Protein AF-A0A9C7Q0I1-F1 (afdb_monomer_lite)

Sequence (337 aa):
MERLVSVPETCCICLEETLKLLQLIPCQHIHVCTSCVYRLDDMKCPTCRQQVDFVDLNFYLKDSLTNTNFEEMKTISTSSIRIPLQLLLQYRRKELGRLISSTFQVYFVGSSGIPLSGNVNQVLEKFAYKMDCLGELEDRKKHKSESDSRVQRIEALKQYLKNNFDNKKMESLFDLLFDMNQWKRYYSANAFIDGKLIRFGCFAFWEFLSILRSAGSPDGILPDVIITCVNLCNETNIKETLEMQNIMTKTYRRRGRILHNIWLDTSESQFEERRSPEDQLGKIFDSMTETVWPRKVVVLPKLLNSKEISKLGNIIVNECIKSRKGISFKKQSSAGQ

InterPro domains:
  IPR001841 Zinc finger, RING-type [PS50089] (11-49)
  IPR001841 Zinc finger, RING-type [SM00184] (11-48)
  IPR013083 Zinc finger, RING/FYVE/PHD-type [G3DSA:3.30.40.10] (2-68)

Organism: NCBI:txid83374

pLDDT: mean 77.79, std 16.68, range [34.81, 97.19]

Foldseek 3Di:
DDPPDPQDQAAPPPRPDGQAFKAFPPVRDRNHHLQCLLVPLVCADPPPRDHGQKIKGWDDPPPDDPDDDPPDPPDDPGPIDIDGSVLLNVLLLVLLCVLCVQAAEEEEEFEPPDPQVVLVVLLCVLFFDPPVVPPPVVVVVCVVVVVVVLVVVVVVLSVVVVPDDDPVVVSVVSCSRRVVVVVVVQRFFGGDFPNGGYRYHYDYLVVVVVLLVCQPRSNSDDGLAYEYEAALVDPVRLVVLLVSLVSVQVSQVVVQFQYQYEYEHAHPDPPVPDDDPVVSVVVSVVPDDPSRDHPYYQYSVVCVDPVSSNVVSVSSVVSSVVRVVSPPCPPPPDPDD

Structure (mmCIF, N/CA/C/O backbone):
data_AF-A0A9C7Q0I1-F1
#
_entry.id   AF-A0A9C7Q0I1-F1
#
loop_
_atom_site.group_PDB
_atom_site.id
_atom_site.type_symbol
_atom_site.label_atom_id
_atom_site.label_alt_id
_atom_site.label_comp_id
_atom_site.label_asym_id
_atom_site.label_entity_id
_atom_site.label_seq_id
_atom_site.pdbx_PDB_ins_code
_atom_site.Cartn_x
_atom_site.Cartn_y
_atom_site.Cartn_z
_atom_site.occupancy
_atom_site.B_iso_or_equiv
_atom_site.auth_seq_id
_atom_site.auth_comp_id
_atom_site.auth_asym_id
_atom_site.auth_atom_id
_atom_site.pdbx_PDB_model_num
ATOM 1 N N . MET A 1 1 ? 0.622 -26.284 42.648 1.00 47.25 1 MET A N 1
ATOM 2 C CA . MET A 1 1 ? 1.401 -25.125 42.164 1.00 47.25 1 MET A CA 1
ATOM 3 C C . MET A 1 1 ? 0.834 -24.715 40.819 1.00 47.25 1 MET A C 1
ATOM 5 O O . MET A 1 1 ? 1.166 -25.328 39.812 1.00 47.25 1 MET A O 1
ATOM 9 N N . GLU A 1 2 ? -0.069 -23.740 40.807 1.00 47.16 2 GLU A N 1
ATOM 10 C CA . GLU A 1 2 ? -0.502 -23.104 39.563 1.00 47.16 2 GLU A CA 1
ATOM 11 C C . GLU A 1 2 ? 0.646 -22.218 39.076 1.00 47.16 2 GLU A C 1
ATOM 13 O O . GLU A 1 2 ? 1.123 -21.346 39.803 1.00 47.16 2 GLU A O 1
ATOM 18 N N . ARG A 1 3 ? 1.164 -22.489 37.874 1.00 45.00 3 ARG A N 1
ATOM 19 C CA . ARG A 1 3 ? 2.127 -21.586 37.241 1.00 45.00 3 ARG A CA 1
ATOM 20 C C . ARG A 1 3 ? 1.372 -20.310 36.893 1.00 45.00 3 ARG A C 1
ATOM 22 O O . ARG A 1 3 ? 0.499 -20.345 36.031 1.00 45.00 3 ARG A O 1
ATOM 29 N N . LEU A 1 4 ? 1.720 -19.206 37.550 1.00 48.81 4 LEU A N 1
ATOM 30 C CA . LEU A 1 4 ? 1.318 -17.869 37.125 1.00 48.81 4 LEU A CA 1
ATOM 31 C C . LEU A 1 4 ? 1.830 -17.669 35.695 1.00 48.81 4 LEU A C 1
ATOM 33 O O . LEU A 1 4 ? 3.030 -17.520 35.466 1.00 48.81 4 LEU A O 1
ATOM 37 N N . VAL A 1 5 ? 0.925 -17.751 34.722 1.00 58.03 5 VAL A N 1
ATOM 38 C CA . VAL A 1 5 ? 1.232 -17.439 33.328 1.00 58.03 5 VAL A CA 1
ATOM 39 C C . VAL A 1 5 ? 1.393 -15.926 33.260 1.00 58.03 5 VAL A C 1
ATOM 41 O O . VAL A 1 5 ? 0.430 -15.189 33.461 1.00 58.03 5 VAL A O 1
ATOM 44 N N . SER A 1 6 ? 2.620 -15.457 33.030 1.00 67.62 6 SER A N 1
ATOM 45 C CA . SER A 1 6 ? 2.897 -14.035 32.839 1.00 67.62 6 SER A CA 1
ATOM 46 C C . SER A 1 6 ? 2.090 -13.529 31.648 1.00 67.62 6 SER A C 1
ATOM 48 O O . SER A 1 6 ? 2.233 -14.048 30.537 1.00 67.62 6 SER A O 1
ATOM 50 N N . VAL A 1 7 ? 1.242 -12.528 31.873 1.00 66.06 7 VAL A N 1
ATOM 51 C CA . VAL A 1 7 ? 0.512 -11.859 30.797 1.00 66.06 7 VAL A CA 1
ATOM 52 C C . VAL A 1 7 ? 1.550 -11.209 29.875 1.00 66.06 7 VAL A C 1
ATOM 54 O O . VAL A 1 7 ? 2.362 -10.426 30.367 1.00 66.06 7 VAL A O 1
ATOM 57 N N . PRO A 1 8 ? 1.582 -11.535 28.569 1.00 71.31 8 PRO A N 1
ATOM 58 C CA . PRO A 1 8 ? 2.537 -10.924 27.654 1.00 71.31 8 PRO A CA 1
ATOM 59 C C . PRO A 1 8 ? 2.320 -9.412 27.637 1.00 71.31 8 PRO A C 1
ATOM 61 O O . PRO A 1 8 ? 1.192 -8.961 27.480 1.00 71.31 8 PRO A O 1
ATOM 64 N N . GLU A 1 9 ? 3.391 -8.639 27.809 1.00 82.44 9 GLU A N 1
ATOM 65 C CA . GLU A 1 9 ? 3.325 -7.174 27.908 1.00 82.44 9 GLU A CA 1
ATOM 66 C C . GLU A 1 9 ? 3.181 -6.481 26.548 1.00 82.44 9 GLU A C 1
ATOM 68 O O . GLU A 1 9 ? 2.926 -5.277 26.491 1.00 82.44 9 GLU A O 1
ATOM 73 N N . THR A 1 10 ? 3.330 -7.225 25.450 1.00 89.06 10 THR A N 1
ATOM 74 C CA . THR A 1 10 ? 3.351 -6.701 24.082 1.00 89.06 10 THR A CA 1
ATOM 75 C C . THR A 1 10 ? 2.123 -7.118 23.278 1.00 89.06 10 THR A C 1
ATOM 77 O O . THR A 1 10 ? 1.490 -8.151 23.515 1.00 89.06 10 THR A O 1
ATOM 80 N N . CYS A 1 11 ? 1.770 -6.296 22.290 1.00 89.62 11 CYS A N 1
ATOM 81 C CA . CYS A 1 11 ? 0.699 -6.606 21.353 1.00 89.62 11 CYS A CA 1
ATOM 82 C C . CYS A 1 11 ? 1.021 -7.848 20.511 1.00 89.62 11 CYS A C 1
ATOM 84 O O . CYS A 1 11 ? 2.039 -7.892 19.836 1.00 89.62 11 CYS A O 1
ATOM 86 N N . CYS A 1 12 ? 0.100 -8.810 20.437 1.00 90.62 12 CYS A N 1
ATOM 87 C CA . CYS A 1 12 ? 0.255 -10.019 19.619 1.00 90.62 12 CYS A CA 1
ATOM 88 C C . CYS A 1 12 ? 0.215 -9.777 18.096 1.00 90.62 12 CYS A C 1
ATOM 90 O O . CYS A 1 12 ? 0.466 -10.707 17.333 1.00 90.62 12 CYS A O 1
ATOM 92 N N . ILE A 1 13 ? -0.116 -8.558 17.647 1.00 88.56 13 ILE A N 1
ATOM 93 C CA . ILE A 1 13 ? -0.179 -8.191 16.225 1.00 88.56 13 ILE A CA 1
ATOM 94 C C . ILE A 1 13 ? 1.109 -7.499 15.773 1.00 88.56 13 ILE A C 1
ATOM 96 O O . ILE A 1 13 ? 1.700 -7.929 14.787 1.00 88.56 13 ILE A O 1
ATOM 100 N N . CYS A 1 14 ? 1.534 -6.423 16.446 1.00 87.38 14 CYS A N 1
ATOM 101 C CA . CYS A 1 14 ? 2.759 -5.706 16.067 1.00 87.38 14 CYS A CA 1
ATOM 102 C C . CYS A 1 14 ? 4.008 -6.179 16.809 1.00 87.38 14 CYS A C 1
ATOM 104 O O . CYS A 1 14 ? 5.099 -5.899 16.340 1.00 87.38 14 CYS A O 1
ATOM 106 N N . LEU A 1 15 ? 3.865 -6.876 17.943 1.00 88.44 15 LEU A N 1
ATOM 107 C CA . LEU A 1 15 ? 4.960 -7.306 18.828 1.00 88.44 15 LEU A CA 1
ATOM 108 C C . LEU A 1 15 ? 5.811 -6.157 19.407 1.00 88.44 15 LEU A C 1
ATOM 110 O O . LEU A 1 15 ? 6.824 -6.417 20.048 1.00 88.44 15 LEU A O 1
ATOM 114 N N . GLU A 1 16 ? 5.386 -4.905 19.225 1.00 84.38 16 GLU A N 1
ATOM 115 C CA . GLU A 1 16 ? 6.147 -3.706 19.593 1.00 84.38 16 GLU A CA 1
ATOM 116 C C . GLU A 1 16 ? 5.493 -2.933 20.742 1.00 84.38 16 GLU A C 1
ATOM 118 O O . GLU A 1 16 ? 6.113 -2.682 21.774 1.00 84.38 16 GLU A O 1
ATOM 123 N N . GLU A 1 17 ? 4.231 -2.530 20.575 1.00 75.81 17 GLU A N 1
ATOM 124 C CA . GLU A 1 17 ? 3.568 -1.661 21.543 1.00 75.81 17 GLU A CA 1
ATOM 125 C C . GLU A 1 17 ? 3.211 -2.408 22.828 1.00 75.81 17 GLU A C 1
ATOM 127 O O . GLU A 1 17 ? 2.655 -3.513 22.798 1.00 75.81 17 GLU A O 1
ATOM 132 N N . THR A 1 18 ? 3.475 -1.757 23.963 1.00 70.38 18 THR A N 1
ATOM 133 C CA . THR A 1 18 ? 3.018 -2.232 25.268 1.00 70.38 18 THR A CA 1
ATOM 134 C C . THR A 1 18 ? 1.497 -2.214 25.337 1.00 70.38 18 THR A C 1
ATOM 136 O O . THR A 1 18 ? 0.850 -1.272 24.868 1.00 70.38 18 THR A O 1
ATOM 139 N N . LEU A 1 19 ? 0.919 -3.267 25.919 1.00 65.50 19 LEU A N 1
ATOM 140 C CA . LEU A 1 19 ? -0.526 -3.422 26.055 1.00 65.50 19 LEU A CA 1
ATOM 141 C C . LEU A 1 19 ? -1.091 -2.314 26.937 1.00 65.50 19 LEU A C 1
ATOM 143 O O . LEU A 1 19 ? -1.076 -2.375 28.165 1.00 65.50 19 LEU A O 1
ATOM 147 N N . LYS A 1 20 ? -1.608 -1.275 26.293 1.00 64.69 20 LYS A N 1
ATOM 148 C CA . LYS A 1 20 ? -2.362 -0.235 26.969 1.00 64.69 20 LYS A CA 1
ATOM 149 C C . LYS A 1 20 ? -3.831 -0.576 26.846 1.00 64.69 20 LYS A C 1
ATOM 151 O O . LYS A 1 20 ? -4.382 -0.513 25.754 1.00 64.69 20 LYS A O 1
ATOM 156 N N . LEU A 1 21 ? -4.460 -0.811 27.998 1.00 76.62 21 LEU A N 1
ATOM 157 C CA . LEU A 1 21 ? -5.796 -0.287 28.281 1.00 76.62 21 LEU A CA 1
ATOM 158 C C . LEU A 1 21 ? -6.966 -0.805 27.426 1.00 76.62 21 LEU A C 1
ATOM 160 O O . LEU A 1 21 ? -8.084 -0.346 27.620 1.00 76.62 21 LEU A O 1
ATOM 164 N N . LEU A 1 22 ? -6.747 -1.747 26.514 1.00 89.00 22 LEU A N 1
ATOM 165 C CA . LEU A 1 22 ? -7.744 -2.213 25.560 1.00 89.00 22 LEU A CA 1
ATOM 166 C C . LEU A 1 22 ? -8.162 -3.645 25.884 1.00 89.00 22 LEU A C 1
ATOM 168 O O . LEU A 1 22 ? -7.320 -4.534 25.968 1.00 89.00 22 LEU A O 1
ATOM 172 N N . GLN A 1 23 ? -9.466 -3.872 26.016 1.00 92.81 23 GLN A N 1
ATOM 173 C CA . GLN A 1 23 ? -10.054 -5.188 26.239 1.00 92.81 23 GLN A CA 1
ATOM 174 C C . GLN A 1 23 ? -11.055 -5.534 25.134 1.00 92.81 23 GLN A C 1
ATOM 176 O O . GLN A 1 23 ? -11.928 -4.737 24.793 1.00 92.81 23 GLN A O 1
ATOM 181 N N . LEU A 1 24 ? -10.941 -6.739 24.572 1.00 94.75 24 LEU A N 1
ATOM 182 C CA . LEU A 1 24 ? -11.855 -7.239 23.544 1.00 94.75 24 LEU A CA 1
ATOM 183 C C . LEU A 1 24 ? -13.045 -7.956 24.192 1.00 94.75 24 LEU A C 1
ATOM 185 O O . LEU A 1 24 ? -12.861 -8.927 24.921 1.00 94.75 24 LEU A O 1
ATOM 189 N N . ILE A 1 25 ? -14.273 -7.536 23.900 1.00 96.12 25 ILE A N 1
ATOM 190 C CA . ILE A 1 25 ? -15.503 -8.117 24.462 1.00 96.12 25 ILE A CA 1
ATOM 191 C C . ILE A 1 25 ? -16.166 -9.020 23.410 1.00 96.12 25 ILE A C 1
ATOM 193 O O . ILE A 1 25 ? -16.277 -8.597 22.258 1.00 96.12 25 ILE A O 1
ATOM 197 N N . PRO A 1 26 ? -16.614 -10.241 23.771 1.00 96.69 26 PRO A N 1
ATOM 198 C CA . PRO A 1 26 ? -16.783 -10.772 25.131 1.00 96.69 26 PRO A CA 1
ATOM 199 C C . PRO A 1 26 ? -15.599 -11.583 25.678 1.00 96.69 26 PRO A C 1
ATOM 201 O O . PRO A 1 26 ? -15.617 -11.944 26.848 1.00 96.69 26 PRO A O 1
ATOM 204 N N . CYS A 1 27 ? -14.576 -11.875 24.869 1.00 95.69 27 CYS A N 1
ATOM 205 C CA . CYS A 1 27 ? -13.505 -12.810 25.242 1.00 95.69 27 CYS A CA 1
ATOM 206 C C . CYS A 1 27 ? -12.520 -12.304 26.312 1.00 95.69 27 CYS A C 1
ATOM 208 O O . CYS A 1 27 ? -11.683 -13.068 26.777 1.00 95.69 27 CYS A O 1
ATOM 210 N N . GLN A 1 28 ? -12.584 -11.020 26.660 1.00 93.88 28 GLN A N 1
ATOM 211 C CA . GLN A 1 28 ? -11.772 -10.336 27.668 1.00 93.88 28 GLN A CA 1
ATOM 212 C C . GLN A 1 28 ? -10.254 -10.308 27.422 1.00 93.88 28 GLN A C 1
ATOM 214 O O . GLN A 1 28 ? -9.526 -9.781 28.262 1.00 93.88 28 GLN A O 1
ATOM 219 N N . HIS A 1 29 ? -9.762 -10.788 26.275 1.00 92.12 29 HIS A N 1
ATOM 220 C CA . HIS A 1 29 ? -8.344 -10.698 25.926 1.00 92.12 29 HIS A CA 1
ATOM 221 C C . HIS A 1 29 ? -7.892 -9.242 25.770 1.00 92.12 29 HIS A C 1
ATOM 223 O O . HIS A 1 29 ? -8.579 -8.426 25.151 1.00 92.12 29 HIS A O 1
ATOM 229 N N . ILE A 1 30 ? -6.693 -8.957 26.281 1.00 91.19 30 ILE A N 1
ATOM 230 C CA . ILE A 1 30 ? -6.069 -7.624 26.274 1.00 91.19 30 ILE A CA 1
ATOM 231 C C . ILE A 1 30 ? -4.822 -7.548 25.384 1.00 91.19 30 ILE A C 1
ATOM 233 O O . ILE A 1 30 ? -4.104 -6.561 25.410 1.00 91.19 30 ILE A O 1
ATOM 237 N N . HIS A 1 31 ? -4.548 -8.580 24.581 1.00 89.31 31 HIS A N 1
ATOM 238 C CA . HIS A 1 31 ? -3.290 -8.737 23.835 1.00 89.31 31 HIS A CA 1
ATOM 239 C C . HIS A 1 31 ? -3.179 -7.884 22.558 1.00 89.31 31 HIS A C 1
ATOM 241 O O . HIS A 1 31 ? -2.339 -8.158 21.700 1.00 89.31 31 HIS A O 1
ATOM 247 N N . VAL A 1 32 ? -4.023 -6.867 22.381 1.00 90.75 32 VAL A N 1
ATOM 248 C CA . VAL A 1 32 ? -4.057 -6.029 21.174 1.00 90.75 32 VAL A CA 1
ATOM 249 C C . VAL A 1 32 ? -3.924 -4.565 21.573 1.00 90.75 32 VAL A C 1
ATOM 251 O O . VAL A 1 32 ? -4.674 -4.092 22.418 1.00 90.75 32 VAL A O 1
ATOM 254 N N . CYS A 1 33 ? -2.978 -3.838 20.973 1.00 88.75 33 CYS A N 1
ATOM 255 C CA . CYS A 1 33 ? -2.843 -2.404 21.211 1.00 88.75 33 CYS A CA 1
ATOM 256 C C . CYS A 1 33 ? -3.914 -1.597 20.458 1.00 88.75 33 CYS A C 1
ATOM 258 O O . CYS A 1 33 ? -4.556 -2.081 19.520 1.00 88.75 33 CYS A O 1
ATOM 260 N N . THR A 1 34 ? -4.086 -0.335 20.850 1.00 86.62 34 THR A N 1
ATOM 261 C CA . THR A 1 34 ? -5.071 0.580 20.255 1.00 86.62 34 THR A CA 1
ATOM 262 C C . 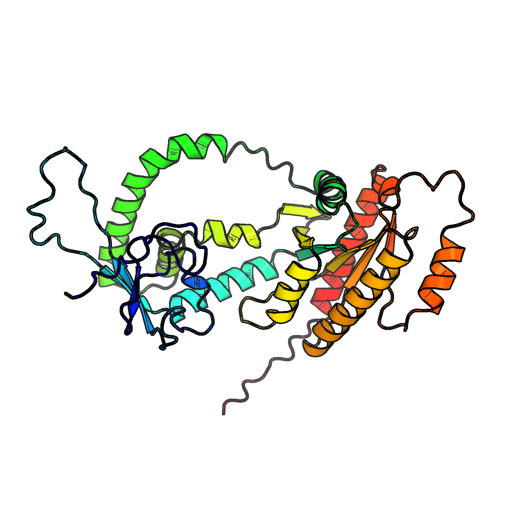THR A 1 34 ? -4.827 0.820 18.766 1.00 86.62 34 THR A C 1
ATOM 264 O O . THR A 1 34 ? -5.785 0.910 18.008 1.00 86.62 34 THR A O 1
ATOM 267 N N . SER A 1 35 ? -3.575 0.857 18.308 1.00 84.19 35 SER A N 1
ATOM 268 C CA . SER A 1 35 ? -3.249 1.041 16.887 1.00 84.19 35 SER A CA 1
ATOM 269 C C . SER A 1 35 ? -3.542 -0.215 16.048 1.00 84.19 35 SER A C 1
ATOM 271 O O . SER A 1 35 ? -3.965 -0.123 14.893 1.00 84.19 35 SER A O 1
ATOM 273 N N . CYS A 1 36 ? -3.391 -1.413 16.624 1.00 87.62 36 CYS A N 1
ATOM 274 C CA . CYS A 1 36 ? -3.606 -2.672 15.906 1.00 87.62 36 CYS A CA 1
ATOM 275 C C . CYS A 1 36 ? -5.048 -3.184 15.930 1.00 87.62 36 CYS A C 1
ATOM 277 O O . CYS A 1 36 ? -5.386 -4.004 15.078 1.00 87.62 36 CYS A O 1
ATOM 279 N N . VAL A 1 37 ? -5.914 -2.714 16.838 1.00 89.44 37 VAL A N 1
ATOM 280 C CA . VAL A 1 37 ? -7.307 -3.206 16.941 1.00 89.44 37 VAL A CA 1
ATOM 281 C C . VAL A 1 37 ? -8.111 -3.013 15.654 1.00 89.44 37 VAL A C 1
ATOM 283 O O . VAL A 1 37 ? -9.006 -3.792 15.342 1.00 89.44 37 VAL A O 1
ATOM 286 N N . TYR A 1 38 ? -7.749 -2.018 14.852 1.00 83.94 38 TYR A N 1
ATOM 287 C CA . TYR A 1 38 ? -8.353 -1.799 13.545 1.00 83.94 38 TYR A CA 1
ATOM 288 C C . TYR A 1 38 ? -8.115 -2.972 12.611 1.00 83.94 38 TYR A C 1
ATOM 290 O O . TYR A 1 38 ? -9.014 -3.348 11.873 1.00 83.94 38 TYR A O 1
ATOM 298 N N . ARG A 1 39 ? -6.947 -3.616 12.685 1.00 82.88 39 ARG A N 1
ATOM 299 C CA . ARG A 1 39 ? -6.569 -4.732 11.807 1.00 82.88 39 ARG A CA 1
ATOM 300 C C . ARG A 1 39 ? -7.428 -5.990 12.013 1.00 82.88 39 ARG A C 1
ATOM 302 O O . ARG A 1 39 ? -7.242 -6.964 11.290 1.00 82.88 39 ARG A O 1
ATOM 309 N N . LEU A 1 40 ? -8.367 -5.979 12.963 1.00 87.75 40 LEU A N 1
ATOM 310 C CA . LEU A 1 40 ? -9.353 -7.037 13.194 1.00 87.75 40 LEU A CA 1
ATOM 311 C C . LEU A 1 40 ? -10.490 -6.987 12.157 1.00 87.75 40 LEU A C 1
ATOM 313 O O . LEU A 1 40 ? -11.660 -6.813 12.493 1.00 87.75 40 LEU A O 1
ATOM 317 N N . ASP A 1 41 ? -10.145 -7.133 10.877 1.00 79.12 41 ASP A N 1
ATOM 318 C CA . ASP A 1 41 ? -11.077 -7.002 9.746 1.00 79.12 41 ASP A CA 1
ATOM 319 C C . ASP A 1 41 ? -12.243 -7.998 9.787 1.00 79.12 41 ASP A C 1
ATOM 321 O O . ASP A 1 41 ? -13.336 -7.694 9.301 1.00 79.12 41 ASP A O 1
ATOM 325 N N . ASP A 1 42 ? -12.002 -9.176 10.361 1.00 85.12 42 ASP A N 1
ATOM 326 C CA . ASP A 1 42 ? -12.966 -10.260 10.536 1.00 85.12 42 ASP A CA 1
ATOM 327 C C . ASP A 1 42 ? -13.764 -10.148 11.842 1.00 85.12 42 ASP A C 1
ATOM 329 O O . ASP A 1 42 ? -14.591 -11.015 12.120 1.00 85.12 42 ASP A O 1
ATOM 333 N N . MET A 1 43 ? -13.538 -9.085 12.624 1.00 92.38 43 MET A N 1
ATOM 334 C CA . MET A 1 43 ? -14.111 -8.891 13.954 1.00 92.38 43 MET A CA 1
ATOM 335 C C . MET A 1 43 ? -13.865 -10.098 14.873 1.00 92.38 43 MET A C 1
ATOM 337 O O . MET A 1 43 ? -14.717 -10.425 15.692 1.00 92.38 43 MET A O 1
ATOM 341 N N . LYS A 1 44 ? -12.721 -10.786 14.751 1.00 95.00 44 LYS A N 1
ATOM 342 C CA . LYS A 1 44 ? -12.352 -11.898 15.637 1.00 95.00 44 LYS A CA 1
ATOM 343 C C . LYS A 1 44 ? -11.137 -11.563 16.480 1.00 95.00 44 LYS A C 1
ATOM 345 O O . LYS A 1 44 ? -10.221 -10.862 16.061 1.00 95.00 44 LYS A O 1
ATOM 350 N N . CYS A 1 45 ? -11.103 -12.119 17.684 1.00 94.75 45 CYS A N 1
ATOM 351 C CA . CYS A 1 45 ? -9.956 -12.010 18.566 1.00 94.75 45 CYS A CA 1
ATOM 352 C C . CYS A 1 45 ? -8.762 -12.771 17.957 1.00 94.75 45 CYS A C 1
ATOM 354 O O . CYS A 1 45 ? -8.907 -13.951 17.627 1.00 94.75 45 CYS A O 1
ATOM 356 N N . PRO A 1 46 ? -7.565 -12.171 17.847 1.00 92.88 46 PRO A N 1
ATOM 357 C CA . PRO A 1 46 ? -6.396 -12.863 17.303 1.00 92.88 46 PRO A CA 1
ATOM 358 C C . PRO A 1 46 ? -5.913 -14.004 18.214 1.00 92.88 46 PRO A C 1
ATOM 360 O O . PRO A 1 46 ? -5.292 -14.944 17.726 1.00 92.88 46 PRO A O 1
ATOM 363 N N . THR A 1 47 ? -6.239 -13.951 19.511 1.00 92.50 47 THR A N 1
ATOM 364 C CA . THR A 1 47 ? -5.845 -14.955 20.508 1.00 92.50 47 THR A CA 1
ATOM 365 C C . THR A 1 47 ? -6.772 -16.170 20.502 1.00 92.50 47 THR A C 1
ATOM 367 O O . THR A 1 47 ? -6.310 -17.284 20.283 1.00 92.50 47 THR A O 1
ATOM 370 N N . CYS A 1 48 ? -8.081 -15.980 20.707 1.00 95.19 48 CYS A N 1
ATOM 371 C CA . CYS A 1 48 ? -9.032 -17.096 20.836 1.00 95.19 48 CYS A CA 1
ATOM 372 C C . CYS A 1 48 ? -9.952 -17.302 19.628 1.00 95.19 48 CYS A C 1
ATOM 374 O O . CYS A 1 48 ? -10.780 -18.208 19.646 1.00 95.19 48 CYS A O 1
ATOM 376 N N . ARG A 1 49 ? -9.856 -16.454 18.594 1.00 95.06 49 ARG A N 1
ATOM 377 C CA . ARG A 1 49 ? -10.711 -16.468 17.389 1.00 95.06 49 ARG A CA 1
ATOM 378 C C . ARG A 1 49 ? -12.211 -16.270 17.637 1.00 95.06 49 ARG A C 1
ATOM 380 O O . ARG A 1 49 ? -12.988 -16.347 16.686 1.00 95.06 49 ARG A O 1
ATOM 387 N N . GLN A 1 50 ? -12.619 -15.967 18.869 1.00 97.12 50 GLN A N 1
ATOM 388 C CA . GLN A 1 50 ? -13.995 -15.606 19.199 1.00 97.12 50 GLN A CA 1
ATOM 389 C C . GLN A 1 50 ? -14.380 -14.281 18.533 1.00 97.12 50 GLN A C 1
ATOM 391 O O . GLN A 1 50 ? -13.539 -13.392 18.389 1.00 97.12 50 GLN A O 1
ATOM 396 N N . GLN A 1 51 ? -15.651 -14.160 18.147 1.00 97.19 51 GLN A N 1
ATOM 397 C CA . GLN A 1 51 ? -16.244 -12.916 17.657 1.00 97.19 51 GLN A CA 1
ATOM 398 C C . GLN A 1 51 ? -16.067 -11.796 18.692 1.00 97.19 51 GLN A C 1
ATOM 400 O O . GLN A 1 51 ? -16.265 -12.023 19.883 1.00 97.19 51 GLN A O 1
ATOM 405 N N . VAL A 1 52 ? -15.679 -10.609 18.234 1.00 97.06 52 VAL A N 1
ATOM 406 C CA . VAL A 1 52 ? -15.493 -9.399 19.034 1.00 97.06 52 VAL A CA 1
ATOM 407 C C . VAL A 1 52 ? -16.570 -8.398 18.650 1.00 97.06 52 VAL A C 1
ATOM 409 O O . VAL A 1 52 ? -16.631 -7.942 17.507 1.00 97.06 52 VAL A O 1
ATOM 412 N N . ASP A 1 53 ? -17.387 -8.029 19.628 1.00 96.06 53 ASP A N 1
ATOM 413 C CA . ASP A 1 53 ? -18.496 -7.094 19.440 1.00 96.06 53 ASP A CA 1
ATOM 414 C C . ASP A 1 53 ? -18.084 -5.672 19.838 1.00 96.06 53 ASP A C 1
ATOM 416 O O . ASP A 1 53 ? -18.404 -4.694 19.154 1.00 96.06 53 ASP A O 1
ATOM 420 N N . PHE A 1 54 ? -17.314 -5.554 20.925 1.00 95.56 54 PHE A N 1
ATOM 421 C CA . PHE A 1 54 ? -16.893 -4.272 21.480 1.00 95.56 54 PHE A CA 1
ATOM 422 C C . PHE A 1 54 ? -15.413 -4.253 21.848 1.00 95.56 54 PHE A C 1
ATOM 424 O O . PHE A 1 54 ? -14.802 -5.272 22.174 1.00 95.56 54 PHE A O 1
ATOM 431 N N . VAL A 1 55 ? -14.876 -3.042 21.851 1.00 93.25 55 VAL A N 1
ATOM 432 C CA . VAL A 1 55 ? -13.570 -2.685 22.386 1.00 93.25 55 VAL A CA 1
ATOM 433 C C . VAL A 1 55 ? -13.814 -1.822 23.617 1.00 93.25 55 VAL A C 1
ATOM 435 O O . VAL A 1 55 ? -14.452 -0.773 23.515 1.00 93.25 55 VAL A O 1
ATOM 438 N N . ASP A 1 56 ? -13.350 -2.273 24.777 1.00 91.88 56 ASP A N 1
ATOM 439 C CA . ASP A 1 56 ? -13.384 -1.498 26.015 1.00 91.88 56 ASP A CA 1
ATOM 440 C C . ASP A 1 56 ? -12.028 -0.817 26.206 1.00 91.88 56 ASP A C 1
ATOM 442 O O . ASP A 1 56 ? -10.995 -1.484 26.289 1.00 91.88 56 ASP A O 1
ATOM 446 N N . LEU A 1 57 ? -12.024 0.513 26.221 1.00 88.44 57 LEU A N 1
ATOM 447 C CA . LEU A 1 57 ? -10.842 1.316 26.499 1.00 88.44 57 LEU A CA 1
ATOM 448 C C . LEU A 1 57 ? -10.897 1.771 27.950 1.00 88.44 57 LEU A C 1
ATOM 450 O O . LEU A 1 57 ? -11.653 2.676 28.307 1.00 88.44 57 LEU A O 1
ATOM 454 N N . ASN A 1 58 ? -10.085 1.144 28.786 1.00 83.62 58 ASN A N 1
ATOM 455 C CA . ASN A 1 58 ? -9.844 1.580 30.146 1.00 83.62 58 ASN A CA 1
ATOM 456 C C . ASN A 1 58 ? -8.966 2.833 30.108 1.00 83.62 58 ASN A C 1
ATOM 458 O O . ASN A 1 58 ? -8.061 2.947 29.298 1.00 83.62 58 ASN A O 1
ATOM 462 N N . PHE A 1 59 ? -9.199 3.808 30.972 1.00 71.25 59 PHE A N 1
ATOM 463 C CA . PHE A 1 59 ? -8.261 4.914 31.135 1.00 71.25 59 PHE A CA 1
ATOM 464 C C . PHE A 1 59 ? -7.743 4.825 32.555 1.00 71.25 59 PHE A C 1
ATOM 466 O O . PHE A 1 59 ? -8.454 5.168 33.496 1.00 71.25 59 PHE A O 1
ATOM 473 N N . TYR A 1 60 ? -6.513 4.337 32.719 1.00 63.47 60 TYR A N 1
ATOM 474 C CA . TYR A 1 60 ? -5.793 4.586 33.958 1.00 63.47 60 TYR A CA 1
ATOM 475 C C . TYR A 1 60 ? -5.350 6.043 33.885 1.00 63.47 60 TYR A C 1
ATOM 477 O O . TYR A 1 60 ? -4.370 6.370 33.212 1.00 63.47 60 TYR A O 1
ATOM 485 N N . LEU A 1 61 ? -6.120 6.925 34.529 1.00 53.03 61 LEU A N 1
ATOM 486 C CA . LEU A 1 61 ? -5.601 8.213 34.969 1.00 53.03 61 LEU A CA 1
ATOM 487 C C . LEU A 1 61 ? -4.438 7.864 35.887 1.00 53.03 61 LEU A C 1
ATOM 489 O O . LEU A 1 61 ? -4.623 7.445 37.027 1.00 53.03 61 LEU A O 1
ATOM 493 N N . LYS A 1 62 ? -3.230 7.904 35.330 1.00 51.91 62 LYS A N 1
ATOM 494 C CA . LYS A 1 62 ? -2.013 7.791 36.112 1.00 51.91 62 LYS A CA 1
ATOM 495 C C . LYS A 1 62 ? -1.877 9.143 36.798 1.00 51.91 62 LYS A C 1
ATOM 497 O O . LYS A 1 62 ? -1.127 9.992 36.323 1.00 51.91 62 LYS A O 1
ATOM 502 N N . ASP A 1 63 ? -2.696 9.362 37.829 1.00 44.72 63 ASP A N 1
ATOM 503 C CA . ASP A 1 63 ? -2.519 10.488 38.731 1.00 44.72 63 ASP A CA 1
ATOM 504 C C . ASP A 1 63 ? -1.054 10.469 39.143 1.00 44.72 63 ASP A C 1
ATOM 506 O O . ASP A 1 63 ? -0.486 9.424 39.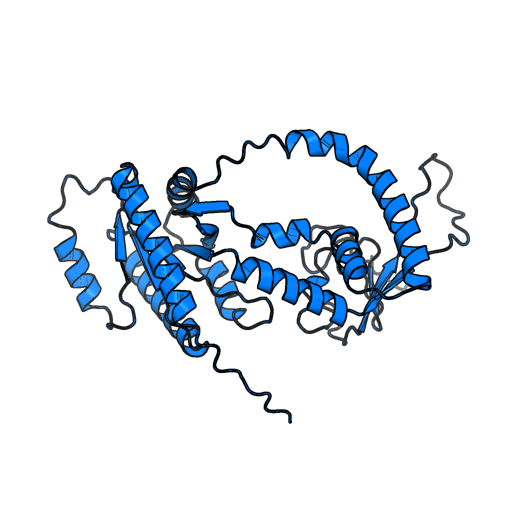472 1.00 44.72 63 ASP A O 1
ATOM 510 N N . SER A 1 64 ? -0.436 11.622 38.930 1.00 41.53 64 SER A N 1
ATOM 511 C CA . SER A 1 64 ? 0.967 11.936 39.134 1.00 41.53 64 SER A CA 1
ATOM 512 C C . SER A 1 64 ? 1.678 10.980 40.091 1.00 41.53 64 SER A C 1
ATOM 514 O O . SER A 1 64 ? 1.360 10.913 41.275 1.00 41.53 64 SER A O 1
ATOM 516 N N . LEU A 1 65 ? 2.694 10.301 39.560 1.00 42.38 65 LEU A N 1
ATOM 517 C CA . LEU A 1 65 ? 3.770 9.685 40.325 1.00 42.38 65 LEU A CA 1
ATOM 518 C C . LEU A 1 65 ? 4.388 10.719 41.284 1.00 42.38 65 LEU A C 1
ATOM 520 O O . LEU A 1 65 ? 5.370 11.379 40.951 1.00 42.38 65 LEU A O 1
ATOM 524 N N . THR A 1 66 ? 3.845 10.829 42.490 1.00 43.44 66 THR A N 1
ATOM 525 C CA . THR A 1 66 ? 4.664 10.963 43.690 1.00 43.44 66 THR A CA 1
ATOM 526 C C . THR A 1 66 ? 4.883 9.554 44.230 1.00 43.44 66 THR A C 1
ATOM 528 O O . THR A 1 66 ? 3.944 8.785 44.413 1.00 43.44 66 THR A O 1
ATOM 531 N N . ASN A 1 67 ? 6.155 9.186 44.386 1.00 45.88 67 ASN A N 1
ATOM 532 C CA . ASN A 1 67 ? 6.642 7.882 44.834 1.00 45.88 67 ASN A CA 1
ATOM 533 C C . ASN A 1 67 ? 6.122 7.502 46.232 1.00 45.88 67 ASN A C 1
ATOM 535 O O . ASN A 1 67 ? 6.844 7.637 47.218 1.00 45.88 67 ASN A O 1
ATOM 539 N N . THR A 1 68 ? 4.904 6.985 46.333 1.00 44.66 68 THR A N 1
ATOM 540 C CA . THR A 1 68 ? 4.401 6.386 47.573 1.00 44.66 68 THR A CA 1
ATOM 541 C C . THR A 1 68 ? 3.719 5.059 47.268 1.00 44.66 68 THR A C 1
ATOM 543 O O . THR A 1 68 ? 2.631 5.030 46.710 1.00 44.66 68 THR A O 1
ATOM 546 N N . ASN A 1 69 ? 4.439 3.984 47.603 1.00 46.66 69 ASN A N 1
ATOM 547 C CA . ASN A 1 69 ? 4.022 2.610 47.897 1.00 46.66 69 ASN A CA 1
ATOM 548 C C . ASN A 1 69 ? 2.819 2.036 47.123 1.00 46.66 69 ASN A C 1
ATOM 550 O O . ASN A 1 69 ? 1.659 2.336 47.377 1.00 46.66 69 ASN A O 1
ATOM 554 N N . PHE A 1 70 ? 3.148 1.097 46.234 1.00 46.25 70 PHE A N 1
ATOM 555 C CA . PHE A 1 70 ? 2.296 0.397 45.267 1.00 46.25 70 PHE A CA 1
ATOM 556 C C . PHE A 1 70 ? 1.219 -0.545 45.854 1.00 46.25 70 PHE A C 1
ATOM 558 O O . PHE A 1 70 ? 0.559 -1.239 45.083 1.00 46.25 70 PHE A O 1
ATOM 565 N N . GLU A 1 71 ? 1.031 -0.617 47.176 1.00 46.41 71 GLU A N 1
ATOM 566 C CA . GLU A 1 71 ? 0.249 -1.704 47.800 1.00 46.41 71 GLU A CA 1
ATOM 567 C C . GLU A 1 71 ? -1.202 -1.365 48.180 1.00 46.41 71 GLU A C 1
ATOM 569 O O . GLU A 1 71 ? -1.958 -2.269 48.526 1.00 46.41 71 GLU A O 1
ATOM 574 N N . GLU A 1 72 ? -1.670 -0.122 48.021 1.00 45.31 72 GLU A N 1
ATOM 575 C CA . GLU A 1 72 ? -3.076 0.223 48.302 1.00 45.31 72 GLU A CA 1
ATOM 576 C C . GLU A 1 72 ? -3.755 1.010 47.168 1.00 45.31 72 GLU A C 1
ATOM 578 O O . GLU A 1 72 ? -4.322 2.080 47.369 1.00 45.31 72 GLU A O 1
ATOM 583 N N . MET A 1 73 ? -3.782 0.460 45.948 1.00 43.88 73 MET A N 1
ATOM 584 C CA . MET A 1 73 ? -4.718 0.926 44.909 1.00 43.88 73 MET A CA 1
ATOM 585 C C . MET A 1 73 ? -6.120 0.331 45.136 1.00 43.88 73 MET A C 1
ATOM 587 O O . MET A 1 73 ? -6.589 -0.532 44.394 1.00 43.88 73 MET A O 1
ATOM 591 N N . LYS A 1 74 ? -6.814 0.795 46.182 1.00 44.62 74 LYS A N 1
ATOM 592 C CA . LYS A 1 74 ? -8.251 0.537 46.367 1.00 44.62 74 LYS A CA 1
ATOM 593 C C . LYS A 1 74 ? -9.072 1.469 45.469 1.00 44.62 74 LYS A C 1
ATOM 595 O O . LYS A 1 74 ? -9.038 2.685 45.609 1.00 44.62 74 LYS A O 1
ATOM 600 N N . THR A 1 75 ? -9.824 0.846 44.558 1.00 44.91 75 THR A N 1
ATOM 601 C CA . THR A 1 75 ? -10.975 1.396 43.814 1.00 44.91 75 THR A CA 1
ATOM 602 C C . THR A 1 75 ? -10.741 2.737 43.116 1.00 44.91 75 THR A C 1
ATOM 604 O O . THR A 1 75 ? -11.456 3.709 43.352 1.00 44.91 75 THR A O 1
ATOM 607 N N . ILE A 1 76 ? -9.783 2.784 42.190 1.00 48.28 76 ILE A N 1
ATOM 608 C CA . ILE A 1 76 ? -9.777 3.839 41.172 1.00 48.28 76 ILE A CA 1
ATOM 609 C C . ILE A 1 76 ? -10.981 3.582 40.263 1.00 48.28 76 ILE A C 1
ATOM 611 O O . ILE A 1 76 ? -11.107 2.500 39.690 1.00 48.28 76 ILE A O 1
ATOM 615 N N . SER A 1 77 ? -11.881 4.563 40.160 1.00 46.12 77 SER A N 1
ATOM 616 C CA . SER A 1 77 ? -12.994 4.556 39.209 1.00 46.12 77 SER A CA 1
ATOM 617 C C . SER A 1 77 ? -12.433 4.442 37.790 1.00 46.12 77 SER A C 1
ATOM 619 O O . SER A 1 77 ? -12.018 5.429 37.177 1.00 46.12 77 SER A O 1
ATOM 621 N N . THR A 1 78 ? -12.363 3.218 37.267 1.00 57.84 78 THR A N 1
ATOM 622 C CA . THR A 1 78 ? -11.972 2.963 35.884 1.00 57.84 78 THR A CA 1
ATOM 623 C C . THR A 1 78 ? -13.125 3.402 35.002 1.00 57.84 78 THR A C 1
ATOM 625 O O . THR A 1 78 ? -14.062 2.650 34.741 1.00 57.84 78 THR A O 1
ATOM 628 N N . SER A 1 79 ? -13.085 4.656 34.563 1.00 69.94 79 SER A N 1
ATOM 629 C CA . SER A 1 79 ? -13.985 5.122 33.518 1.00 69.94 79 SER A CA 1
ATOM 630 C C . SER A 1 79 ? -13.573 4.451 32.209 1.00 69.94 79 SER A C 1
ATOM 632 O O . SER A 1 79 ? -12.624 4.880 31.551 1.00 69.94 79 SER A O 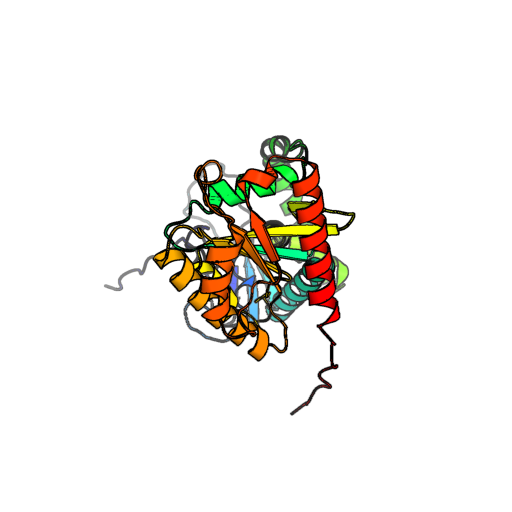1
ATOM 634 N N . SER A 1 80 ? -14.260 3.366 31.858 1.00 84.75 80 SER A N 1
ATOM 635 C CA . SER A 1 80 ? -14.061 2.678 30.588 1.00 84.75 80 SER A CA 1
ATOM 636 C C . SER A 1 80 ? -14.957 3.290 29.506 1.00 84.75 80 SER A C 1
ATOM 638 O O . SER A 1 80 ? -16.053 3.790 29.782 1.00 84.75 80 SER A O 1
ATOM 640 N N . ILE A 1 81 ? -14.464 3.327 28.269 1.00 85.25 81 ILE A N 1
ATOM 641 C CA . ILE A 1 81 ? -15.266 3.683 27.097 1.00 85.25 81 ILE A CA 1
ATOM 642 C C . ILE A 1 81 ? -15.446 2.419 26.270 1.00 85.25 81 ILE A C 1
ATOM 644 O O . ILE A 1 81 ? -14.488 1.910 25.689 1.00 85.25 81 ILE A O 1
ATOM 648 N N . ARG A 1 82 ? -16.693 1.963 26.165 1.00 89.81 82 ARG A N 1
ATOM 649 C CA . ARG A 1 82 ? -17.062 0.826 25.328 1.00 89.81 82 ARG A CA 1
ATOM 650 C C . ARG A 1 82 ? -17.463 1.289 23.933 1.00 89.81 82 ARG A C 1
ATOM 652 O O . ARG A 1 82 ? -18.405 2.062 23.777 1.00 89.81 82 ARG A O 1
ATOM 659 N N . ILE A 1 83 ? -16.770 0.781 22.921 1.00 89.94 83 ILE A N 1
ATOM 660 C CA . ILE A 1 83 ? -16.954 1.154 21.516 1.00 89.94 83 ILE A CA 1
ATOM 661 C C . ILE A 1 83 ? -17.320 -0.100 20.717 1.00 89.94 83 ILE A C 1
ATOM 663 O O . ILE A 1 83 ? -16.567 -1.072 20.763 1.00 89.94 83 ILE A O 1
ATOM 667 N N . PRO A 1 84 ? -18.431 -0.114 19.959 1.00 92.69 84 PRO A N 1
ATOM 668 C CA . PRO A 1 84 ? -18.713 -1.205 19.029 1.00 92.69 84 PRO A CA 1
ATOM 669 C C . PRO A 1 84 ? -17.601 -1.321 17.979 1.00 92.69 84 PRO A C 1
ATOM 671 O O . PRO A 1 84 ? -17.331 -0.358 17.254 1.00 92.69 84 PRO A O 1
ATOM 674 N N . LEU A 1 85 ? -16.977 -2.498 17.854 1.00 93.06 85 LEU A N 1
ATOM 675 C CA . LEU A 1 85 ? -15.872 -2.711 16.908 1.00 93.06 85 LEU A CA 1
ATOM 676 C C . LEU A 1 85 ? -16.323 -2.448 15.464 1.00 93.06 85 LEU A C 1
ATOM 678 O O . LEU A 1 85 ? -15.585 -1.881 14.662 1.00 93.06 85 LEU A O 1
ATOM 682 N N . GLN A 1 86 ? -17.573 -2.778 15.140 1.00 92.88 86 GLN A N 1
ATOM 683 C CA . GLN A 1 86 ? -18.140 -2.528 13.819 1.00 92.88 86 GLN A CA 1
ATOM 684 C C . GLN A 1 86 ? -18.104 -1.042 13.425 1.00 92.88 86 GLN A C 1
ATOM 686 O O . GLN A 1 86 ? -17.755 -0.732 12.285 1.00 92.88 86 GLN A O 1
ATOM 691 N N . LEU A 1 87 ? -18.422 -0.123 14.345 1.00 89.94 87 LEU A N 1
ATOM 692 C CA . LEU A 1 87 ? -18.386 1.321 14.072 1.00 89.94 87 LEU A CA 1
ATOM 693 C C . LEU A 1 87 ? -16.956 1.798 13.819 1.00 89.94 87 LEU A C 1
ATOM 695 O O . LEU A 1 87 ? -16.710 2.588 12.907 1.00 89.94 87 LEU A O 1
ATOM 699 N N . LEU A 1 88 ? -16.008 1.259 14.584 1.00 88.94 88 LEU A N 1
ATOM 700 C CA . LEU A 1 88 ? -14.588 1.541 14.434 1.00 88.94 88 LEU A CA 1
ATOM 701 C C . LEU A 1 88 ? -14.072 1.147 13.041 1.00 88.94 88 LEU A C 1
ATOM 703 O O . LEU A 1 88 ? -13.432 1.939 12.344 1.00 88.94 88 LEU A O 1
ATOM 707 N N . LEU A 1 89 ? -14.414 -0.067 12.604 1.00 90.06 89 LEU A N 1
ATOM 708 C CA . LEU A 1 89 ? -14.046 -0.585 11.288 1.00 90.06 89 LEU A CA 1
ATOM 709 C C . LEU A 1 89 ? -14.758 0.164 10.155 1.00 90.06 89 LEU A C 1
ATOM 711 O O . LEU A 1 89 ? -14.151 0.421 9.116 1.00 90.06 89 LEU A O 1
ATOM 715 N N . GLN A 1 90 ? -16.028 0.541 10.335 1.00 89.50 90 GLN A N 1
ATOM 716 C CA . GLN A 1 90 ? -16.760 1.365 9.367 1.00 89.50 90 GLN A CA 1
ATOM 717 C C . GLN A 1 90 ? -16.103 2.731 9.184 1.00 89.50 90 GLN A C 1
ATOM 719 O O . GLN A 1 90 ? -15.902 3.160 8.046 1.00 89.50 90 GLN A O 1
ATOM 724 N N . TYR A 1 91 ? -15.728 3.387 10.283 1.00 89.44 91 TYR A N 1
ATOM 725 C CA . TYR A 1 91 ? -15.011 4.653 10.233 1.00 89.44 91 TYR A CA 1
ATOM 726 C C . TYR A 1 91 ? -13.685 4.515 9.484 1.00 89.44 91 TYR A C 1
ATOM 728 O O . TYR A 1 91 ? -13.439 5.259 8.534 1.00 89.44 91 TYR A O 1
ATOM 736 N N . ARG A 1 92 ? -12.870 3.506 9.817 1.00 88.06 92 ARG A N 1
ATOM 737 C CA . ARG A 1 92 ? -11.618 3.259 9.090 1.00 88.06 92 ARG A CA 1
ATOM 738 C C . ARG A 1 92 ? -11.855 3.033 7.603 1.00 88.06 92 ARG A C 1
ATOM 740 O O . ARG A 1 92 ? -11.178 3.653 6.796 1.00 88.06 92 ARG A O 1
ATOM 747 N N . ARG A 1 93 ? -12.810 2.180 7.218 1.00 87.50 93 ARG A N 1
ATOM 748 C CA . ARG A 1 93 ? -13.123 1.914 5.799 1.00 87.50 93 ARG A CA 1
ATOM 749 C C . ARG A 1 93 ? -13.560 3.184 5.069 1.00 87.50 93 ARG A C 1
ATOM 751 O O . ARG A 1 93 ? -13.171 3.392 3.922 1.00 87.50 93 ARG A O 1
ATOM 758 N N . LYS A 1 94 ? -14.338 4.047 5.728 1.00 89.06 94 LYS A N 1
ATOM 759 C CA . LYS A 1 94 ? -14.747 5.351 5.193 1.00 89.06 94 LYS A CA 1
ATOM 760 C C . LYS A 1 94 ? -13.542 6.265 4.962 1.00 89.06 94 LYS A C 1
ATOM 762 O O . LYS A 1 94 ? -13.413 6.828 3.875 1.00 89.06 94 LYS A O 1
ATOM 767 N N . GLU A 1 95 ? -12.654 6.384 5.945 1.00 87.88 95 GLU A N 1
ATOM 768 C CA . GLU A 1 95 ? -11.424 7.177 5.831 1.00 87.88 95 GLU A CA 1
ATOM 769 C C . GLU A 1 95 ? -10.470 6.605 4.778 1.00 87.88 95 GLU A C 1
ATOM 771 O O . GLU A 1 95 ? -9.927 7.353 3.966 1.00 87.88 95 GLU A O 1
ATOM 776 N N . LEU A 1 96 ? -10.337 5.278 4.718 1.00 85.44 96 LEU A N 1
ATOM 777 C CA . LEU A 1 96 ? -9.565 4.587 3.690 1.00 85.44 96 LEU A CA 1
ATOM 778 C C . LEU A 1 96 ? -10.100 4.921 2.300 1.00 85.44 96 LEU A C 1
ATOM 780 O O . LEU A 1 96 ? -9.345 5.325 1.422 1.00 85.44 96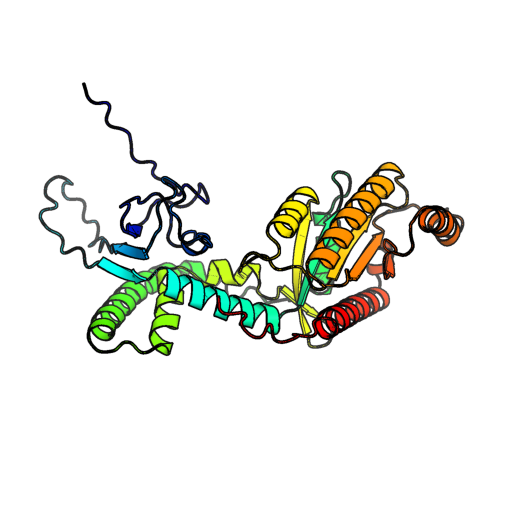 LEU A O 1
ATOM 784 N N . GLY A 1 97 ? -11.417 4.808 2.114 1.00 87.44 97 GLY A N 1
ATOM 785 C CA . GLY A 1 97 ? -12.084 5.141 0.862 1.00 87.44 97 GLY A CA 1
ATOM 786 C C . GLY A 1 97 ? -11.831 6.589 0.445 1.00 87.44 97 GLY A C 1
ATOM 787 O O . GLY A 1 97 ? -11.518 6.837 -0.719 1.00 87.44 97 GLY A O 1
ATOM 788 N N . ARG A 1 98 ? -11.885 7.536 1.393 1.00 88.62 98 ARG A N 1
ATOM 789 C CA . ARG A 1 98 ? -11.537 8.946 1.151 1.00 88.62 98 ARG A CA 1
ATOM 790 C C . ARG A 1 98 ? -10.090 9.089 0.676 1.00 88.62 98 ARG A C 1
ATOM 792 O O . ARG A 1 98 ? -9.877 9.676 -0.383 1.00 88.62 98 ARG A O 1
ATOM 799 N N . LEU A 1 99 ? -9.126 8.510 1.393 1.00 87.56 99 LEU A N 1
ATOM 800 C CA . LEU A 1 99 ? -7.700 8.587 1.048 1.00 87.56 99 LEU A CA 1
ATOM 801 C C . LEU A 1 99 ? -7.380 7.938 -0.301 1.00 87.56 99 LEU A C 1
ATOM 803 O O . LEU A 1 99 ? -6.711 8.551 -1.130 1.00 87.56 99 LEU A O 1
ATOM 807 N N . ILE A 1 100 ? -7.901 6.737 -0.567 1.00 86.31 100 ILE A N 1
ATOM 808 C CA . ILE A 1 100 ? -7.728 6.073 -1.866 1.00 86.31 100 ILE A CA 1
ATOM 809 C C . ILE A 1 100 ? -8.338 6.939 -2.971 1.00 86.31 100 ILE A C 1
ATOM 811 O O . ILE A 1 100 ? -7.721 7.139 -4.015 1.00 86.31 100 ILE A O 1
ATOM 815 N N . SER A 1 101 ? -9.544 7.477 -2.763 1.00 88.44 101 SER A N 1
ATOM 816 C CA . SER A 1 101 ? -10.220 8.274 -3.791 1.00 88.44 101 SER A CA 1
ATOM 817 C C . SER A 1 101 ? -9.446 9.544 -4.154 1.00 88.44 101 SER A C 1
ATOM 819 O O . SER A 1 101 ? -9.427 9.923 -5.326 1.00 88.44 101 SER A O 1
ATOM 821 N N . SER A 1 102 ? -8.746 10.152 -3.191 1.00 91.12 102 SER A N 1
ATOM 822 C CA . SER A 1 102 ? -7.982 11.385 -3.391 1.00 91.12 102 SER A CA 1
ATOM 823 C C . SER A 1 102 ? -6.526 11.163 -3.806 1.00 91.12 102 SER A C 1
ATOM 825 O O . SER A 1 102 ? -5.944 12.049 -4.427 1.00 91.12 102 SER A O 1
ATOM 827 N N . THR A 1 103 ? -5.945 9.996 -3.508 1.00 93.31 103 THR A N 1
ATOM 828 C CA . THR A 1 103 ? -4.507 9.727 -3.671 1.00 93.31 103 THR A CA 1
ATOM 829 C C . THR A 1 103 ? -4.261 8.510 -4.551 1.00 93.31 103 THR A C 1
ATOM 831 O O . THR A 1 103 ? -4.703 7.407 -4.222 1.00 93.31 103 THR A O 1
ATOM 834 N N . PHE A 1 104 ? -3.521 8.686 -5.647 1.00 94.94 104 PHE A N 1
ATOM 835 C CA . PHE A 1 104 ? -3.078 7.578 -6.495 1.00 94.94 104 PHE A CA 1
ATOM 836 C C . PHE A 1 104 ? -2.038 6.712 -5.793 1.00 94.94 104 PHE A C 1
ATOM 838 O O . PHE A 1 104 ? -1.109 7.230 -5.184 1.00 94.94 104 PHE A O 1
ATOM 845 N N . GLN A 1 105 ? -2.178 5.395 -5.900 1.00 94.38 105 GLN A N 1
ATOM 846 C CA . GLN A 1 105 ? -1.284 4.427 -5.265 1.00 94.38 105 GLN A CA 1
ATOM 847 C C . GLN A 1 105 ? -0.331 3.851 -6.315 1.00 94.38 105 GLN A C 1
ATOM 849 O O . GLN A 1 105 ? -0.777 3.186 -7.252 1.00 94.38 105 GLN A O 1
ATOM 854 N N . VAL A 1 106 ? 0.971 4.096 -6.171 1.00 95.31 106 VAL A N 1
ATOM 855 C CA . VAL A 1 106 ? 1.992 3.655 -7.133 1.00 95.31 106 VAL A CA 1
ATOM 856 C C . VAL A 1 106 ? 3.076 2.888 -6.401 1.00 95.31 106 VAL A C 1
ATOM 858 O O . VAL A 1 106 ? 3.800 3.468 -5.599 1.00 95.31 106 VAL A O 1
ATOM 861 N N . TYR A 1 107 ? 3.199 1.584 -6.629 1.00 95.50 107 TYR A N 1
ATOM 862 C CA . TYR A 1 107 ? 4.138 0.763 -5.858 1.00 95.50 107 TYR A CA 1
ATOM 863 C C . TYR A 1 107 ? 5.311 0.303 -6.708 1.00 95.50 107 TYR A C 1
ATOM 865 O O . TYR A 1 107 ? 5.125 -0.247 -7.792 1.00 95.50 107 TYR A O 1
ATOM 873 N N . PHE A 1 108 ? 6.512 0.514 -6.183 1.00 95.19 108 PHE A N 1
ATOM 874 C CA . PHE A 1 108 ? 7.737 -0.059 -6.702 1.00 95.19 108 PHE A CA 1
ATOM 875 C C . PHE A 1 108 ? 7.925 -1.464 -6.146 1.00 95.19 108 PHE A C 1
ATOM 877 O O . PHE A 1 108 ? 7.795 -1.685 -4.939 1.00 95.19 108 PHE A O 1
ATOM 884 N N . VAL A 1 109 ? 8.240 -2.398 -7.035 1.00 95.25 109 VAL A N 1
ATOM 885 C CA . VAL A 1 109 ? 8.468 -3.803 -6.701 1.00 95.25 109 VAL A CA 1
ATOM 886 C C . VAL A 1 109 ? 9.707 -4.284 -7.443 1.00 95.25 109 VAL A C 1
ATOM 888 O O . VAL A 1 109 ? 9.930 -3.903 -8.588 1.00 95.25 109 VA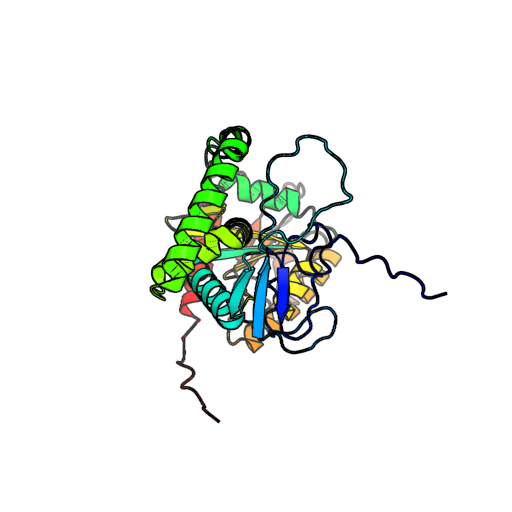L A O 1
ATOM 891 N N . GLY A 1 110 ? 10.518 -5.126 -6.812 1.00 91.50 110 GLY A N 1
ATOM 892 C CA . GLY A 1 110 ? 11.700 -5.718 -7.437 1.00 91.50 110 GLY A CA 1
ATOM 893 C C . GLY A 1 110 ? 12.015 -7.099 -6.875 1.00 91.50 110 GLY A C 1
ATOM 894 O O . GLY A 1 110 ? 11.486 -7.491 -5.828 1.00 91.50 110 GLY A O 1
ATOM 895 N N . SER A 1 111 ? 12.869 -7.833 -7.588 1.00 86.56 111 SER A N 1
ATOM 896 C CA . SER A 1 111 ? 13.389 -9.125 -7.136 1.00 86.56 111 SER A CA 1
ATOM 897 C C . SER A 1 111 ? 14.567 -8.964 -6.161 1.00 86.56 111 SER A C 1
ATOM 899 O O . SER A 1 111 ? 15.074 -7.857 -5.960 1.00 86.56 111 SER A O 1
ATOM 901 N N . SER A 1 112 ? 14.995 -10.063 -5.532 1.00 78.81 112 SER A N 1
ATOM 902 C CA . SER A 1 112 ? 15.989 -10.087 -4.444 1.00 78.81 112 SER A CA 1
ATOM 903 C C . SER A 1 112 ? 17.394 -9.602 -4.834 1.00 78.81 112 SER A C 1
ATOM 905 O O . SER A 1 112 ? 18.197 -9.325 -3.948 1.00 78.81 112 SER A O 1
ATOM 907 N N . GLY A 1 113 ? 17.698 -9.461 -6.127 1.00 79.44 113 GLY A N 1
ATOM 908 C CA . GLY A 1 113 ? 19.001 -8.998 -6.620 1.00 79.44 113 GLY A CA 1
ATOM 909 C C . GLY A 1 113 ? 19.077 -7.514 -6.990 1.00 79.44 113 GLY A C 1
ATOM 910 O O . GLY A 1 113 ? 20.138 -7.052 -7.406 1.00 79.44 113 GLY A O 1
ATOM 911 N N . ILE A 1 114 ? 17.977 -6.764 -6.891 1.00 84.62 114 ILE A N 1
ATOM 912 C CA . ILE A 1 114 ? 17.949 -5.346 -7.269 1.00 84.62 114 ILE A CA 1
ATOM 913 C C . ILE A 1 114 ? 18.081 -4.482 -6.013 1.00 84.62 114 ILE A C 1
ATOM 915 O O . ILE A 1 114 ? 17.335 -4.711 -5.057 1.00 84.62 114 ILE A O 1
ATOM 919 N N . PRO A 1 115 ? 18.943 -3.443 -6.009 1.00 87.00 115 PRO A N 1
ATOM 920 C CA . PRO A 1 115 ? 19.013 -2.459 -4.929 1.00 87.00 115 PRO A CA 1
ATOM 921 C C . PRO A 1 115 ? 17.772 -1.549 -4.950 1.00 87.00 115 PRO A C 1
ATOM 923 O O . PRO A 1 115 ? 17.833 -0.364 -5.279 1.00 87.00 115 PRO A O 1
ATOM 926 N N . LEU A 1 116 ? 16.616 -2.131 -4.621 1.00 87.12 116 LEU A N 1
ATOM 927 C CA . LEU A 1 116 ? 15.297 -1.541 -4.806 1.00 87.12 116 LEU A CA 1
ATOM 928 C C . LEU A 1 116 ? 15.191 -0.196 -4.087 1.00 87.12 116 LEU A C 1
ATOM 930 O O . LEU A 1 116 ? 14.884 0.799 -4.731 1.00 87.12 116 LEU A O 1
ATOM 934 N N . SER A 1 117 ? 15.524 -0.139 -2.796 1.00 87.00 117 SER A N 1
ATOM 935 C CA . SER A 1 117 ? 15.435 1.097 -2.010 1.00 87.00 117 SER A CA 1
ATOM 936 C C . SER A 1 117 ? 16.283 2.229 -2.594 1.00 87.00 117 SER A C 1
ATOM 938 O O . SER A 1 117 ? 15.818 3.361 -2.650 1.00 87.00 117 SER A O 1
ATOM 940 N N . GLY A 1 118 ? 17.495 1.935 -3.081 1.00 86.69 118 GLY A N 1
ATOM 941 C CA . GLY A 1 118 ? 18.365 2.936 -3.706 1.00 86.69 118 GLY A CA 1
ATOM 942 C C . GLY A 1 118 ? 17.758 3.494 -4.993 1.00 86.69 118 GLY A C 1
ATOM 943 O O . GLY A 1 118 ? 17.604 4.705 -5.133 1.00 86.69 118 GLY A O 1
ATOM 944 N N . ASN A 1 119 ? 17.328 2.607 -5.891 1.00 85.38 119 ASN A N 1
ATOM 945 C CA . ASN A 1 119 ? 16.707 2.981 -7.164 1.00 85.38 119 ASN A CA 1
ATOM 946 C C . ASN A 1 119 ? 15.400 3.755 -6.966 1.00 85.38 119 ASN A C 1
ATOM 948 O O . ASN A 1 119 ? 15.131 4.736 -7.656 1.00 85.38 119 ASN A O 1
ATOM 952 N N . VAL A 1 120 ? 14.590 3.329 -5.998 1.00 84.94 120 VAL A N 1
ATOM 953 C CA . VAL A 1 120 ? 13.330 3.991 -5.665 1.00 84.94 120 VAL A CA 1
ATOM 954 C C . VAL A 1 120 ? 13.591 5.364 -5.067 1.00 84.94 120 VAL A C 1
ATOM 956 O O . VAL A 1 120 ? 12.969 6.321 -5.516 1.00 84.94 120 VAL A O 1
ATOM 959 N N . ASN A 1 121 ? 14.533 5.499 -4.132 1.00 87.50 121 ASN A N 1
ATOM 960 C CA . ASN A 1 121 ? 14.879 6.794 -3.547 1.00 87.50 121 ASN A CA 1
ATOM 961 C C . ASN A 1 121 ? 15.334 7.795 -4.615 1.00 87.50 121 ASN A C 1
ATOM 963 O O . ASN A 1 121 ? 14.859 8.926 -4.602 1.00 87.50 121 ASN A O 1
ATOM 967 N N . GLN A 1 122 ? 16.133 7.368 -5.600 1.00 85.94 122 GLN A N 1
ATOM 968 C CA . GLN A 1 122 ? 16.527 8.235 -6.719 1.00 85.94 122 GLN A CA 1
ATOM 969 C C . GLN A 1 122 ? 15.323 8.791 -7.493 1.00 85.94 122 GLN A C 1
ATOM 971 O O . GLN A 1 122 ? 15.331 9.956 -7.886 1.00 85.94 122 GLN A O 1
ATOM 976 N N . VAL A 1 123 ? 14.284 7.978 -7.719 1.00 85.69 123 VAL A N 1
ATOM 977 C CA . VAL A 1 123 ? 13.056 8.419 -8.400 1.00 85.69 123 VAL A CA 1
ATOM 978 C C . VAL A 1 123 ? 12.199 9.279 -7.473 1.00 85.69 123 VAL A C 1
ATOM 980 O O . VAL A 1 123 ? 11.698 10.326 -7.886 1.00 85.69 123 VAL A O 1
ATOM 983 N N . LEU A 1 124 ? 12.041 8.861 -6.215 1.00 86.44 124 LEU A N 1
ATOM 984 C CA . LEU A 1 124 ? 11.256 9.576 -5.216 1.00 86.44 124 LEU A CA 1
ATOM 985 C C . LEU A 1 124 ? 11.798 10.972 -4.982 1.00 86.44 124 LEU A C 1
ATOM 987 O O . LEU A 1 124 ? 11.010 11.900 -4.999 1.00 86.44 124 LEU A O 1
ATOM 991 N N . GLU A 1 125 ? 13.106 11.163 -4.851 1.00 88.12 125 GLU A N 1
ATOM 992 C CA . GLU A 1 125 ? 13.712 12.486 -4.663 1.00 88.12 125 GLU A CA 1
ATOM 993 C C . GLU A 1 125 ? 13.315 13.501 -5.746 1.00 88.12 125 GLU A C 1
ATOM 995 O O . GLU A 1 125 ? 13.333 14.707 -5.498 1.00 88.12 125 GLU A O 1
ATOM 1000 N N . LYS A 1 126 ? 12.932 13.040 -6.944 1.00 88.31 126 LYS A N 1
ATOM 1001 C CA . LYS A 1 126 ? 12.503 13.913 -8.045 1.00 88.31 126 LYS A CA 1
ATOM 1002 C C . LYS A 1 126 ? 11.033 14.326 -7.973 1.00 88.31 126 LYS A C 1
ATOM 1004 O O . LYS A 1 126 ? 10.677 15.346 -8.557 1.00 88.31 126 LYS A O 1
ATOM 1009 N N . PHE A 1 127 ? 10.192 13.551 -7.290 1.00 86.19 127 PHE A N 1
ATOM 1010 C CA . PHE A 1 127 ? 8.739 13.770 -7.206 1.00 86.19 127 PHE A CA 1
ATOM 1011 C C . PHE A 1 127 ? 8.227 14.011 -5.786 1.00 86.19 127 PHE A C 1
ATOM 1013 O O . PHE A 1 127 ? 7.077 14.419 -5.602 1.00 86.19 127 PHE A O 1
ATOM 1020 N N . ALA A 1 128 ? 9.047 13.696 -4.787 1.00 83.25 128 ALA A N 1
ATOM 1021 C CA . ALA A 1 128 ? 8.713 13.812 -3.389 1.00 83.25 128 ALA A CA 1
ATOM 1022 C C . ALA A 1 128 ? 8.363 15.259 -3.089 1.00 83.25 128 ALA A C 1
ATOM 1024 O O . ALA A 1 128 ? 8.971 16.203 -3.604 1.00 83.25 128 ALA A O 1
ATOM 1025 N N . TYR A 1 129 ? 7.393 15.425 -2.200 1.00 72.06 129 TYR A N 1
ATOM 1026 C CA . TYR A 1 129 ? 7.252 16.702 -1.542 1.00 72.06 129 TYR A CA 1
ATOM 1027 C C . TYR A 1 129 ? 8.591 17.050 -0.885 1.00 72.06 129 TYR A C 1
ATOM 1029 O O . TYR A 1 129 ? 9.032 16.353 0.028 1.00 72.06 129 TYR A O 1
ATOM 1037 N N . LYS A 1 130 ? 9.180 18.190 -1.253 1.00 59.28 130 LYS A N 1
ATOM 1038 C CA . LYS A 1 130 ? 9.921 18.979 -0.267 1.00 59.28 130 LYS A CA 1
ATOM 1039 C C . LYS A 1 130 ? 8.879 19.562 0.685 1.00 59.28 130 LYS A C 1
ATOM 1041 O O . LYS A 1 130 ? 8.571 20.746 0.632 1.00 59.28 130 LYS A O 1
ATOM 1046 N N . MET A 1 131 ? 8.219 18.707 1.466 1.00 49.69 131 MET A N 1
ATOM 1047 C CA . MET A 1 131 ? 7.558 19.194 2.663 1.00 49.69 131 MET A CA 1
ATOM 1048 C C . MET A 1 131 ? 8.726 19.617 3.530 1.00 49.69 131 MET A C 1
ATOM 1050 O O . MET A 1 131 ? 9.461 18.757 4.006 1.00 49.69 131 MET A O 1
ATOM 1054 N N . ASP A 1 132 ? 8.968 20.922 3.641 1.00 43.59 132 ASP A N 1
ATOM 1055 C CA . ASP A 1 132 ? 9.857 21.420 4.676 1.00 43.59 132 ASP A CA 1
ATOM 1056 C C . ASP A 1 132 ? 9.387 20.778 5.980 1.00 43.59 132 ASP A C 1
ATOM 1058 O O . ASP A 1 132 ? 8.262 21.003 6.434 1.00 43.59 132 ASP A O 1
ATOM 1062 N N . CYS A 1 133 ? 10.226 19.909 6.541 1.00 40.56 133 CYS A N 1
ATOM 1063 C CA . CYS A 1 133 ? 9.995 19.189 7.786 1.00 40.56 133 CYS A CA 1
ATOM 1064 C C . CYS A 1 133 ? 10.035 20.144 8.995 1.00 40.56 133 CYS A C 1
ATOM 1066 O O . CYS A 1 133 ? 10.633 19.837 10.022 1.00 40.56 133 CYS A O 1
ATOM 1068 N N . LEU A 1 134 ? 9.408 21.316 8.886 1.00 41.47 134 LEU A N 1
ATOM 1069 C CA . LEU A 1 134 ? 9.239 22.294 9.956 1.00 41.47 134 LEU A CA 1
ATOM 1070 C C . LEU A 1 134 ? 8.157 21.873 10.966 1.00 41.47 134 LEU A C 1
ATOM 1072 O O . LEU A 1 134 ? 8.042 22.495 12.013 1.00 41.47 134 LEU A O 1
ATOM 1076 N N . GLY A 1 135 ? 7.396 20.803 10.702 1.00 46.69 135 GLY A N 1
ATOM 1077 C CA . GLY A 1 135 ? 6.403 20.275 11.648 1.00 46.69 135 GLY A CA 1
ATOM 1078 C C . GLY A 1 135 ? 6.943 19.250 12.654 1.00 46.69 135 GLY A C 1
ATOM 1079 O O . GLY A 1 135 ? 6.533 19.252 13.808 1.00 46.69 135 GLY A O 1
ATOM 1080 N N . GLU A 1 136 ? 7.888 18.389 12.260 1.00 47.69 136 GLU A N 1
ATOM 1081 C CA . GLU A 1 136 ? 8.216 17.190 13.058 1.00 47.69 136 GLU A CA 1
ATOM 1082 C C . GLU A 1 136 ? 9.286 17.422 14.146 1.00 47.69 136 GLU A C 1
ATOM 1084 O O . GLU A 1 136 ? 9.384 16.650 15.102 1.00 47.69 136 GLU A O 1
ATOM 1089 N N . LEU A 1 137 ? 10.068 18.507 14.061 1.00 42.03 137 LEU A N 1
ATOM 1090 C CA . LEU A 1 137 ? 11.047 18.883 15.097 1.00 42.03 137 LEU A CA 1
ATOM 1091 C C . LEU A 1 137 ? 10.441 19.734 16.229 1.00 42.03 137 LEU A C 1
ATOM 1093 O O . LEU A 1 137 ? 10.979 19.733 17.339 1.00 42.03 137 LEU A O 1
ATOM 1097 N N . GLU A 1 138 ? 9.293 20.383 16.005 1.00 44.97 138 GLU A N 1
ATOM 1098 C CA . GLU A 1 138 ? 8.520 21.042 17.071 1.00 44.97 138 GLU A CA 1
ATOM 1099 C C . GLU A 1 138 ? 7.617 20.064 17.853 1.00 44.97 138 GLU A C 1
ATOM 1101 O O . GLU A 1 138 ? 7.321 20.302 19.030 1.00 44.97 138 GLU A O 1
ATOM 1106 N N . ASP A 1 139 ? 7.253 18.919 17.263 1.00 47.22 139 ASP A N 1
ATOM 1107 C CA . ASP A 1 139 ? 6.350 17.925 17.868 1.00 47.22 139 ASP A CA 1
ATOM 1108 C C . ASP A 1 139 ? 6.911 17.281 19.147 1.00 47.22 139 ASP A C 1
ATOM 1110 O O . ASP A 1 139 ? 6.180 17.051 20.113 1.00 47.22 139 ASP A O 1
ATOM 1114 N N . ARG A 1 140 ? 8.232 17.082 19.254 1.00 45.22 140 ARG A N 1
ATOM 1115 C CA . ARG A 1 140 ? 8.818 16.478 20.469 1.00 45.22 140 ARG A CA 1
ATOM 1116 C C . ARG A 1 140 ? 8.734 17.373 21.709 1.00 45.22 140 ARG A C 1
ATOM 1118 O O . ARG A 1 140 ? 8.701 16.845 22.819 1.00 45.22 140 ARG A O 1
ATOM 1125 N N . LYS A 1 141 ? 8.676 18.702 21.552 1.00 45.12 141 LYS A N 1
ATOM 1126 C CA . LYS A 1 141 ? 8.469 19.638 22.677 1.00 45.12 141 LYS A CA 1
ATOM 1127 C C . LYS A 1 141 ? 6.980 19.891 22.955 1.00 45.12 141 LYS A C 1
ATOM 1129 O O . LYS A 1 141 ? 6.629 20.116 24.112 1.00 45.12 141 LYS A O 1
ATOM 1134 N N . LYS A 1 142 ? 6.104 19.770 21.948 1.00 50.16 142 LYS A N 1
ATOM 1135 C CA . LYS A 1 142 ? 4.633 19.833 22.094 1.00 50.16 142 LYS A CA 1
ATOM 1136 C C . LYS A 1 142 ? 4.012 18.595 22.742 1.00 50.16 142 LYS A C 1
ATOM 1138 O O . LYS A 1 142 ? 3.016 18.722 23.446 1.00 50.16 142 LYS A O 1
ATOM 1143 N N . HIS A 1 143 ? 4.616 17.416 22.606 1.00 50.22 143 HIS A N 1
ATOM 1144 C CA . HIS A 1 143 ? 4.030 16.182 23.141 1.00 50.22 143 HIS A CA 1
ATOM 1145 C C . HIS A 1 143 ? 3.803 16.166 24.661 1.00 50.22 143 HIS A C 1
ATOM 1147 O O . HIS A 1 143 ? 2.918 15.451 25.134 1.00 50.22 143 HIS A O 1
ATOM 1153 N N . LYS A 1 144 ? 4.547 16.961 25.445 1.00 50.31 144 LYS A N 1
ATOM 1154 C CA . LYS A 1 144 ? 4.322 17.032 26.897 1.00 50.31 144 LYS A CA 1
ATOM 1155 C C . LYS A 1 144 ? 3.098 17.890 27.248 1.00 50.31 144 LYS A C 1
ATOM 1157 O O . LYS A 1 144 ? 2.292 17.448 28.059 1.00 50.31 144 LYS A O 1
ATOM 1162 N N . SER A 1 145 ? 2.893 19.035 26.586 1.00 51.84 145 SER A N 1
ATOM 1163 C CA . SER A 1 145 ? 1.697 19.880 26.779 1.00 51.84 145 SER A CA 1
ATOM 1164 C C . SER A 1 145 ? 0.439 19.323 26.097 1.00 51.84 145 SER A C 1
ATOM 1166 O O . SER A 1 145 ? -0.678 19.602 26.532 1.00 51.84 145 SER A O 1
ATOM 1168 N N . GLU A 1 146 ? 0.587 18.485 25.069 1.00 55.16 146 GLU A N 1
ATOM 1169 C CA . GLU A 1 146 ? -0.540 17.789 24.441 1.00 55.16 146 GLU A CA 1
ATOM 1170 C C . GLU A 1 146 ? -1.137 16.690 25.320 1.00 55.16 146 GLU A C 1
ATOM 1172 O O . GLU A 1 146 ? -2.339 16.442 25.222 1.00 55.16 146 GLU A O 1
ATOM 1177 N N . SER A 1 147 ? -0.341 16.044 26.178 1.00 57.62 147 SER A N 1
ATOM 1178 C CA . SER A 1 147 ? -0.816 14.936 27.016 1.00 57.62 147 SER A CA 1
ATOM 1179 C C . SER A 1 147 ? -1.896 15.373 28.016 1.00 57.62 147 SER A C 1
ATOM 1181 O O . SER A 1 147 ? -2.965 14.759 28.055 1.00 57.62 147 SER A O 1
ATOM 1183 N N . ASP A 1 148 ? -1.698 16.507 28.695 1.00 57.41 148 ASP A N 1
ATOM 1184 C CA . ASP A 1 148 ? -2.693 17.105 29.596 1.00 57.41 148 ASP A CA 1
ATOM 1185 C C . ASP A 1 148 ? -3.927 17.607 28.822 1.00 57.41 148 ASP A C 1
ATOM 1187 O O . ASP A 1 148 ? -5.069 17.410 29.246 1.00 57.41 148 ASP A O 1
ATOM 1191 N N . SER A 1 149 ? -3.724 18.157 27.615 1.00 65.19 149 SER A N 1
ATOM 1192 C CA . SER A 1 149 ? -4.829 18.550 26.725 1.00 65.19 149 SER A CA 1
ATOM 1193 C C . SER A 1 149 ? -5.655 17.350 26.242 1.00 65.19 149 SER A C 1
ATOM 1195 O O . SER A 1 149 ? -6.861 17.462 26.014 1.00 65.19 149 SER A O 1
ATOM 1197 N N . ARG A 1 150 ? -5.019 16.182 26.086 1.00 66.25 150 ARG A N 1
ATOM 1198 C CA . ARG A 1 150 ? -5.649 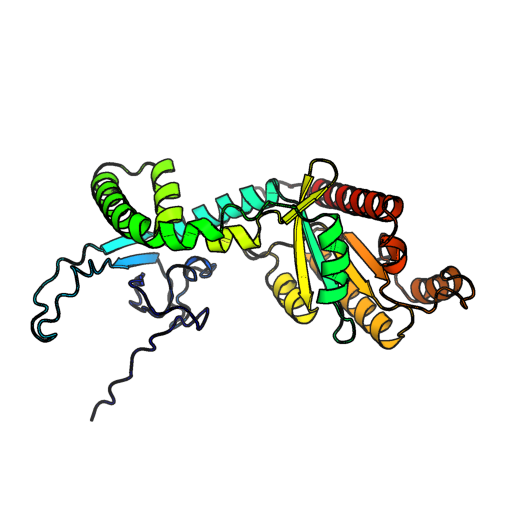14.954 25.595 1.00 66.25 150 ARG A CA 1
ATOM 1199 C C . ARG A 1 150 ? -6.550 14.354 26.662 1.00 66.25 150 ARG A C 1
ATOM 1201 O O . ARG A 1 150 ? -7.665 13.967 26.327 1.00 66.25 150 ARG A O 1
ATOM 1208 N N . VAL A 1 151 ? -6.122 14.350 27.926 1.00 67.56 151 VAL A N 1
ATOM 1209 C CA . VAL A 1 151 ? -6.957 13.915 29.059 1.00 67.56 151 VAL A CA 1
ATOM 1210 C C . VAL A 1 151 ? -8.194 14.805 29.186 1.00 67.56 151 VAL A C 1
ATOM 1212 O O . VAL A 1 151 ? -9.309 14.290 29.159 1.00 67.56 151 VAL A O 1
ATOM 1215 N N . GLN A 1 152 ? -8.028 16.133 29.186 1.00 70.69 152 GLN A N 1
ATOM 1216 C CA . GLN A 1 152 ? -9.160 17.072 29.250 1.00 70.69 152 GLN A CA 1
ATOM 1217 C C . GLN A 1 152 ? -10.124 16.916 28.062 1.00 70.69 152 GLN A C 1
ATOM 1219 O O . GLN A 1 152 ? -11.344 16.941 28.236 1.00 70.69 152 GLN A O 1
ATOM 1224 N N . ARG A 1 153 ? -9.598 16.691 26.849 1.00 70.12 153 ARG A N 1
ATOM 1225 C CA . ARG A 1 153 ? -10.411 16.394 25.657 1.00 70.12 153 ARG A CA 1
ATOM 1226 C C . ARG A 1 153 ? -11.184 15.085 25.796 1.00 70.12 153 ARG A C 1
ATOM 1228 O O . ARG A 1 153 ? -12.351 15.043 25.413 1.00 70.12 153 ARG A O 1
ATOM 1235 N N . ILE A 1 154 ? -10.565 14.037 26.342 1.00 70.19 154 ILE A N 1
ATOM 1236 C CA . ILE A 1 154 ? -11.219 12.743 26.583 1.00 70.19 154 ILE A CA 1
ATOM 1237 C C . ILE A 1 154 ? -12.329 12.893 27.630 1.00 70.19 154 ILE A C 1
ATOM 1239 O O . ILE A 1 154 ? -13.424 12.384 27.409 1.00 70.19 154 ILE A O 1
ATOM 1243 N N . GLU A 1 155 ? -12.093 13.615 28.727 1.00 72.81 155 GLU A N 1
ATOM 1244 C CA . GLU A 1 155 ? -13.090 13.878 29.778 1.00 72.81 155 GLU A CA 1
ATOM 1245 C C . GLU A 1 155 ? -14.318 14.621 29.218 1.00 72.81 155 GLU A C 1
ATOM 1247 O O . GLU A 1 155 ? -15.463 14.203 29.417 1.00 72.81 155 GLU A O 1
ATOM 1252 N N . ALA A 1 156 ? -14.081 15.681 28.436 1.00 71.31 156 ALA A N 1
ATOM 1253 C CA . ALA A 1 156 ? -15.135 16.453 27.778 1.00 71.31 156 ALA A CA 1
ATOM 1254 C C . ALA A 1 156 ? -15.924 15.600 26.767 1.00 71.31 156 ALA A C 1
ATOM 1256 O O . ALA A 1 156 ? -17.154 15.669 26.704 1.00 71.31 156 ALA A O 1
ATOM 1257 N N . LEU A 1 157 ? -15.232 14.744 26.007 1.00 67.94 157 LEU A N 1
ATOM 1258 C CA . LEU A 1 157 ? -15.860 13.800 25.081 1.00 67.94 157 LEU A CA 1
ATOM 1259 C C . LEU A 1 157 ? -16.674 12.724 25.815 1.00 67.94 157 LEU A C 1
ATOM 1261 O O . LEU A 1 157 ? -17.771 12.399 25.364 1.00 67.94 157 LEU A O 1
ATOM 1265 N N . LYS A 1 158 ? -16.200 12.215 26.961 1.00 69.75 158 LYS A N 1
ATOM 1266 C CA . LYS A 1 158 ? -16.933 11.254 27.807 1.00 69.75 158 LYS A CA 1
ATOM 1267 C C . LYS A 1 158 ? -18.255 11.837 28.299 1.00 69.75 158 LYS A C 1
ATOM 1269 O O . LYS A 1 158 ? -19.289 11.179 28.188 1.00 69.75 158 LYS A O 1
ATOM 1274 N N . GLN A 1 159 ? -18.234 13.061 28.829 1.00 71.88 159 GLN A N 1
ATOM 1275 C CA . GLN A 1 159 ? -19.454 13.744 29.275 1.00 71.88 159 GLN A CA 1
ATOM 1276 C C . GLN A 1 159 ? -20.432 13.968 28.118 1.00 71.88 159 GLN A C 1
ATOM 1278 O O . GLN A 1 159 ? -21.639 13.827 28.290 1.00 71.88 159 GLN A O 1
ATOM 1283 N N . TYR A 1 160 ? -19.916 14.260 26.925 1.00 63.59 160 TYR A N 1
ATOM 1284 C CA . TYR A 1 160 ? -20.746 14.499 25.753 1.00 63.59 160 TYR A CA 1
ATOM 1285 C C . TYR A 1 160 ? -21.371 13.220 25.171 1.00 63.59 160 TYR A C 1
ATOM 1287 O O . TYR A 1 160 ? -22.552 13.223 24.830 1.00 63.59 160 TYR A O 1
ATOM 1295 N N . LEU A 1 161 ? -20.619 12.115 25.099 1.00 68.19 161 LEU A N 1
ATOM 1296 C CA . LEU A 1 161 ? -21.120 10.821 24.611 1.00 68.19 161 LEU A CA 1
ATOM 1297 C C . LEU A 1 161 ? -22.274 10.274 25.456 1.00 68.19 161 LEU A C 1
ATOM 1299 O O . LEU A 1 161 ? -23.140 9.585 24.925 1.00 68.19 161 LEU A O 1
ATOM 1303 N N . LYS A 1 162 ? -22.324 10.613 26.751 1.00 71.44 162 LYS A N 1
ATOM 1304 C CA . LYS A 1 162 ? -23.476 10.292 27.605 1.00 71.44 162 LYS A CA 1
ATOM 1305 C C . LYS A 1 162 ? -24.763 10.999 27.163 1.00 71.44 162 LYS A C 1
ATOM 1307 O O . LYS A 1 162 ? -25.842 10.497 27.452 1.00 71.44 162 LYS A O 1
ATOM 1312 N N . ASN A 1 163 ? -24.649 12.129 26.462 1.00 66.06 163 ASN A N 1
ATOM 1313 C CA . ASN A 1 163 ? -25.766 13.031 26.189 1.00 66.06 163 ASN A CA 1
ATOM 1314 C C . ASN A 1 163 ? -26.220 13.042 24.720 1.00 66.06 163 ASN A C 1
ATOM 1316 O O . ASN A 1 163 ? -27.361 13.419 24.473 1.00 66.06 163 ASN A O 1
ATOM 1320 N N . ASN A 1 164 ? -25.376 12.673 23.744 1.00 65.88 164 ASN A N 1
ATOM 1321 C CA . ASN A 1 164 ? -25.781 12.558 22.334 1.00 65.88 164 ASN A CA 1
ATOM 1322 C C . ASN A 1 164 ? -24.772 11.780 21.466 1.00 65.88 164 ASN A C 1
ATOM 1324 O O . ASN A 1 164 ? -23.582 12.100 21.430 1.00 65.88 164 ASN A O 1
ATOM 1328 N N . PHE A 1 165 ? -25.274 10.823 20.679 1.00 68.81 165 PHE A N 1
ATOM 1329 C CA . PHE A 1 165 ? -24.518 10.113 19.640 1.00 68.81 165 PHE A CA 1
ATOM 1330 C C . PHE A 1 165 ? -24.553 10.894 18.314 1.00 68.81 165 PHE A C 1
ATOM 1332 O O . PHE A 1 165 ? -25.315 10.578 17.405 1.00 68.81 165 PHE A O 1
ATOM 1339 N N . ASP A 1 166 ? -23.727 11.936 18.195 1.00 78.44 166 ASP A N 1
ATOM 1340 C CA . ASP A 1 166 ? -23.482 12.612 16.911 1.00 78.44 166 ASP A CA 1
ATOM 1341 C C . ASP A 1 166 ? -22.308 11.946 16.169 1.00 78.44 166 ASP A C 1
ATOM 1343 O O . ASP A 1 166 ? -21.177 11.900 16.667 1.00 78.44 166 ASP A O 1
ATOM 1347 N N . ASN A 1 167 ? -22.565 11.475 14.944 1.00 74.62 167 ASN A N 1
ATOM 1348 C CA . ASN A 1 167 ? -21.584 10.823 14.076 1.00 74.62 167 ASN A CA 1
ATOM 1349 C C . ASN A 1 167 ? -20.318 11.664 13.854 1.00 74.62 167 ASN A C 1
ATOM 1351 O O . ASN A 1 167 ? -19.225 11.105 13.857 1.00 74.62 167 ASN A O 1
ATOM 1355 N N . LYS A 1 168 ? -20.419 12.993 13.688 1.00 76.94 168 LYS A N 1
ATOM 1356 C CA . LYS A 1 168 ? -19.230 13.831 13.414 1.00 76.94 168 LYS A CA 1
ATOM 1357 C C . LYS A 1 168 ? -18.250 13.850 14.585 1.00 76.94 168 LYS A C 1
ATOM 1359 O O . LYS A 1 168 ? -17.040 13.845 14.382 1.00 76.94 168 LYS A O 1
ATOM 1364 N N . LYS A 1 169 ? -18.766 13.859 15.812 1.00 74.75 169 LYS A N 1
ATOM 1365 C CA . LYS A 1 169 ? -17.941 13.898 17.027 1.00 74.75 169 LYS A CA 1
ATOM 1366 C C . LYS A 1 169 ? -17.325 12.536 17.341 1.00 74.75 169 LYS A C 1
ATOM 1368 O O . LYS A 1 169 ? -16.234 12.484 17.904 1.00 74.75 169 LYS A O 1
ATOM 1373 N N . MET A 1 170 ? -17.978 11.452 16.919 1.00 79.75 170 MET A N 1
ATOM 1374 C CA . MET A 1 170 ? -17.425 10.098 16.999 1.00 79.75 170 MET A CA 1
ATOM 1375 C C . MET A 1 170 ? -16.173 9.936 16.123 1.00 79.75 170 MET A C 1
ATOM 1377 O O . MET A 1 170 ? -15.203 9.330 16.566 1.00 79.75 170 MET A O 1
ATOM 1381 N N . GLU A 1 171 ? -16.146 10.530 14.926 1.00 83.12 171 GLU A N 1
ATOM 1382 C CA . GLU A 1 171 ? -14.953 10.514 14.060 1.00 83.12 171 GLU A CA 1
ATOM 1383 C C . GLU A 1 171 ? -13.748 11.171 14.751 1.00 83.12 171 GLU A C 1
ATOM 1385 O O . GLU A 1 171 ? -12.675 10.575 14.822 1.00 83.12 171 GLU A O 1
ATOM 1390 N N . SER A 1 172 ? -13.943 12.353 15.349 1.00 80.19 172 SER A N 1
ATOM 1391 C CA . SER A 1 172 ? -12.888 13.041 16.109 1.00 80.19 172 SER A CA 1
ATOM 1392 C C . SER A 1 172 ? -12.417 12.244 17.327 1.00 80.19 172 SER A C 1
ATOM 1394 O O . SER A 1 172 ? -11.236 12.275 17.667 1.00 80.19 172 SER A O 1
ATOM 1396 N N . LEU A 1 173 ? -13.325 11.517 17.984 1.00 81.50 173 LEU A N 1
ATOM 1397 C CA . LEU A 1 173 ? -12.973 10.615 19.077 1.00 81.50 173 LEU A CA 1
ATOM 1398 C C . LEU A 1 173 ? -12.100 9.459 18.581 1.00 81.50 173 LEU A C 1
ATOM 1400 O O . LEU A 1 173 ? -11.119 9.125 19.236 1.00 81.50 173 LEU A O 1
ATOM 1404 N N . PHE A 1 174 ? -12.424 8.859 17.435 1.00 85.44 174 PHE A N 1
ATOM 1405 C CA . PHE A 1 174 ? -11.621 7.774 16.878 1.00 85.44 174 PHE A CA 1
ATOM 1406 C C . PHE A 1 174 ? -10.222 8.237 16.477 1.00 85.44 174 PHE A C 1
ATOM 1408 O O . PHE A 1 174 ? -9.249 7.574 16.833 1.00 85.44 174 PHE A O 1
ATOM 1415 N N . ASP A 1 175 ? -10.105 9.402 15.836 1.00 82.06 175 ASP A N 1
ATOM 1416 C CA . ASP A 1 175 ? -8.802 10.012 15.557 1.00 82.06 175 ASP A CA 1
ATOM 1417 C C . ASP A 1 175 ? -7.986 10.221 16.848 1.00 82.06 175 ASP A C 1
ATOM 1419 O O . ASP A 1 175 ? -6.788 9.935 16.881 1.00 82.06 175 ASP A O 1
ATOM 1423 N N . LEU A 1 176 ? -8.642 10.655 17.934 1.00 78.81 176 LEU A N 1
ATOM 1424 C CA . LEU A 1 176 ? -8.001 10.913 19.225 1.00 78.81 176 LEU A CA 1
ATOM 1425 C C . LEU A 1 176 ? -7.598 9.641 19.980 1.00 78.81 176 LEU A C 1
ATOM 1427 O O . LEU A 1 176 ? -6.549 9.623 20.621 1.00 78.81 176 LEU A O 1
ATOM 1431 N N . LEU A 1 177 ? -8.440 8.610 19.995 1.00 79.62 177 LEU A N 1
ATOM 1432 C CA . LEU A 1 177 ? -8.256 7.443 20.865 1.00 79.62 177 LEU A CA 1
ATOM 1433 C C . LEU A 1 177 ? -7.307 6.404 20.286 1.00 79.62 177 LEU A C 1
ATOM 1435 O O . LEU A 1 177 ? -6.633 5.703 21.036 1.00 79.62 177 LEU A O 1
ATOM 1439 N N . PHE A 1 178 ? -7.235 6.320 18.967 1.00 76.69 178 PHE A N 1
ATOM 1440 C CA . PHE A 1 178 ? -6.641 5.168 18.311 1.00 76.69 178 PHE A CA 1
ATOM 1441 C C . PHE A 1 178 ? -5.457 5.489 17.400 1.00 76.69 178 PHE A C 1
ATOM 1443 O O . PHE A 1 178 ? -4.954 4.607 16.711 1.00 76.69 178 PHE A O 1
ATOM 1450 N N . ASP A 1 179 ? -5.009 6.744 17.410 1.00 76.19 179 ASP A N 1
ATOM 1451 C CA . ASP A 1 179 ? -3.917 7.229 16.565 1.00 76.19 179 ASP A CA 1
ATOM 1452 C C . ASP A 1 179 ? -4.109 6.848 15.090 1.00 76.19 179 ASP A C 1
ATOM 1454 O O . ASP A 1 179 ? -3.255 6.278 14.406 1.00 76.19 179 ASP A O 1
ATOM 1458 N N . MET A 1 180 ? -5.286 7.198 14.574 1.00 76.50 180 MET A N 1
ATOM 1459 C CA . MET A 1 180 ? -5.594 7.008 13.161 1.00 76.50 180 MET A CA 1
ATOM 1460 C C . MET A 1 180 ? -4.610 7.754 12.262 1.00 76.50 180 MET A C 1
ATOM 1462 O O . MET A 1 180 ? -4.449 7.373 11.109 1.00 76.50 180 MET A O 1
ATOM 1466 N N . ASN A 1 181 ? -3.914 8.773 12.768 1.00 78.25 181 ASN A N 1
ATOM 1467 C CA . ASN A 1 181 ? -2.893 9.499 12.024 1.00 78.25 181 ASN A CA 1
ATOM 1468 C C . ASN A 1 181 ? -1.730 8.591 11.625 1.00 78.25 181 ASN A C 1
ATOM 1470 O O . ASN A 1 181 ? -1.332 8.610 10.458 1.00 78.25 181 ASN A O 1
ATOM 1474 N N . GLN A 1 182 ? -1.225 7.760 12.541 1.00 75.94 182 GLN A N 1
ATOM 1475 C CA . GLN A 1 182 ? -0.171 6.795 12.222 1.00 75.94 182 GLN A CA 1
ATOM 1476 C C . GLN A 1 182 ? -0.607 5.840 11.106 1.00 75.94 182 GLN A C 1
ATOM 1478 O O . GLN A 1 182 ? 0.149 5.580 10.172 1.00 75.94 182 GLN A O 1
ATOM 1483 N N . TRP A 1 183 ? -1.854 5.370 11.153 1.00 78.44 183 TRP A N 1
ATOM 1484 C CA . TRP A 1 183 ? -2.399 4.509 10.110 1.00 78.44 183 TRP A CA 1
ATOM 1485 C C . TRP A 1 183 ? -2.624 5.259 8.780 1.00 78.44 183 TRP A C 1
ATOM 1487 O O . TRP A 1 183 ? -2.256 4.763 7.714 1.00 78.44 183 TRP A O 1
ATOM 1497 N N . LYS A 1 184 ? -3.158 6.488 8.823 1.00 83.25 184 LYS A N 1
ATOM 1498 C CA . LYS A 1 184 ? -3.395 7.338 7.642 1.00 83.25 184 LYS A CA 1
ATOM 1499 C C . LYS A 1 184 ? -2.088 7.594 6.883 1.00 83.25 184 LYS A C 1
ATOM 1501 O O . LYS A 1 184 ? -2.095 7.536 5.656 1.00 83.25 184 LYS A O 1
ATOM 1506 N N . ARG A 1 185 ? -0.954 7.760 7.584 1.00 83.50 185 ARG A N 1
ATOM 1507 C CA . ARG A 1 185 ? 0.385 7.947 6.980 1.00 83.50 185 ARG A CA 1
ATOM 1508 C C . ARG A 1 185 ? 0.776 6.852 5.982 1.00 83.50 185 ARG A C 1
ATOM 1510 O O . ARG A 1 185 ? 1.497 7.150 5.034 1.00 83.50 185 ARG A O 1
ATOM 1517 N N . TYR A 1 186 ? 0.296 5.615 6.134 1.00 81.12 186 TYR A N 1
ATOM 1518 C CA . TYR A 1 186 ? 0.594 4.553 5.164 1.00 81.12 186 TYR A CA 1
ATOM 1519 C C . TYR A 1 186 ? -0.025 4.823 3.784 1.00 81.12 186 TYR A C 1
ATOM 1521 O O . TYR A 1 186 ? 0.579 4.455 2.772 1.00 81.12 186 TYR A O 1
ATOM 1529 N N . TYR A 1 187 ? -1.173 5.504 3.746 1.00 84.19 187 TYR A N 1
ATOM 1530 C CA . TYR A 1 187 ? -1.965 5.767 2.539 1.00 84.19 187 TYR A CA 1
ATOM 1531 C C . TYR A 1 187 ? -1.919 7.223 2.067 1.00 84.19 187 TYR A C 1
ATOM 1533 O O . TYR A 1 187 ? -2.290 7.502 0.924 1.00 84.19 187 TYR A O 1
ATOM 1541 N N . SER A 1 188 ? -1.464 8.138 2.926 1.00 88.75 188 SER A N 1
ATOM 1542 C CA . SER A 1 188 ? -1.253 9.546 2.600 1.00 88.75 188 SER A CA 1
ATOM 1543 C C . SER A 1 188 ? -0.265 9.713 1.454 1.00 88.75 188 SER A C 1
ATOM 1545 O O . SER A 1 188 ? 0.696 8.958 1.327 1.00 88.75 188 SER A O 1
ATOM 1547 N N . ALA A 1 189 ? -0.484 10.733 0.630 1.00 92.25 189 ALA A N 1
ATOM 1548 C CA . ALA A 1 189 ? 0.423 11.075 -0.454 1.00 92.25 189 ALA A CA 1
ATOM 1549 C C . ALA A 1 189 ? 1.813 11.457 0.073 1.00 92.25 189 ALA A C 1
ATOM 1551 O O . ALA A 1 189 ? 1.938 12.134 1.092 1.00 92.25 189 ALA A O 1
ATOM 1552 N N . ASN A 1 190 ? 2.850 11.055 -0.656 1.00 91.56 190 ASN A N 1
ATOM 1553 C CA . ASN A 1 190 ? 4.237 11.462 -0.421 1.00 91.56 190 ASN A CA 1
ATOM 1554 C C . ASN A 1 190 ? 4.871 12.126 -1.656 1.00 91.56 190 ASN A C 1
ATOM 1556 O O . ASN A 1 190 ? 6.039 12.504 -1.615 1.00 91.56 190 ASN A O 1
ATOM 1560 N N . ALA A 1 191 ? 4.103 12.309 -2.732 1.00 92.44 191 ALA A N 1
ATOM 1561 C CA . ALA A 1 191 ? 4.523 12.983 -3.951 1.00 92.44 191 ALA A CA 1
ATOM 1562 C C . ALA A 1 191 ? 3.373 13.759 -4.608 1.00 92.44 191 ALA A C 1
ATOM 1564 O O . ALA A 1 191 ? 2.191 13.454 -4.405 1.00 92.44 191 ALA A O 1
ATOM 1565 N N . PHE A 1 192 ? 3.743 14.737 -5.438 1.00 92.44 192 PHE A N 1
ATOM 1566 C CA . PHE A 1 192 ? 2.817 15.526 -6.246 1.00 92.44 192 PHE A CA 1
ATOM 1567 C C . PHE A 1 192 ? 3.303 15.602 -7.689 1.00 92.44 192 PHE A C 1
ATOM 1569 O O . PHE A 1 192 ? 4.379 16.132 -7.956 1.00 92.44 192 PHE A O 1
ATOM 1576 N N . ILE A 1 193 ? 2.514 15.072 -8.621 1.00 92.81 193 ILE A N 1
ATOM 1577 C CA . ILE A 1 193 ? 2.871 15.034 -10.044 1.00 92.81 193 ILE A CA 1
ATOM 1578 C C . ILE A 1 193 ? 1.685 15.547 -10.851 1.00 92.81 193 ILE A C 1
ATOM 1580 O O . ILE A 1 193 ? 0.575 15.040 -10.703 1.00 92.81 193 ILE A O 1
ATOM 1584 N N . ASP A 1 194 ? 1.913 16.573 -11.673 1.00 91.25 194 ASP A N 1
ATOM 1585 C CA . ASP A 1 194 ? 0.926 17.156 -12.593 1.00 91.25 194 ASP A CA 1
ATOM 1586 C C . ASP A 1 194 ? -0.441 17.439 -11.942 1.00 91.25 194 ASP A C 1
ATOM 1588 O O . ASP A 1 194 ? -1.507 17.094 -12.458 1.00 91.25 194 ASP A O 1
ATOM 1592 N N . GLY A 1 195 ? -0.424 18.049 -10.752 1.00 91.81 195 GLY A N 1
ATOM 1593 C CA . GLY A 1 195 ? -1.651 18.400 -10.036 1.00 91.81 195 GLY A CA 1
ATOM 1594 C C . GLY A 1 195 ? -2.294 17.245 -9.257 1.00 91.81 195 GLY A C 1
ATOM 1595 O O . GLY A 1 195 ? -3.423 17.391 -8.784 1.00 91.81 195 GLY A O 1
ATOM 1596 N N . LYS A 1 196 ? -1.640 16.080 -9.160 1.00 94.88 196 LYS A N 1
ATOM 1597 C CA . LYS A 1 196 ? -2.190 14.866 -8.541 1.00 94.88 196 LYS A CA 1
ATOM 1598 C C . LYS A 1 196 ? -1.380 14.416 -7.333 1.00 94.88 196 LYS A C 1
ATOM 1600 O O . LYS A 1 196 ? -0.155 14.363 -7.372 1.00 94.88 196 LYS A O 1
ATOM 1605 N N . LEU A 1 197 ? -2.104 14.030 -6.285 1.00 94.62 197 LEU A N 1
ATOM 1606 C CA . LEU A 1 197 ? -1.558 13.404 -5.086 1.00 94.62 197 LEU A CA 1
ATOM 1607 C C . LEU A 1 197 ? -1.194 11.951 -5.377 1.00 94.62 197 LEU A C 1
ATOM 1609 O O . LEU A 1 197 ? -2.040 11.173 -5.830 1.00 94.62 197 LEU A O 1
ATOM 1613 N N . ILE A 1 198 ? 0.055 11.588 -5.101 1.00 93.94 198 ILE A N 1
ATOM 1614 C CA . ILE A 1 198 ? 0.573 10.239 -5.310 1.00 93.94 198 ILE A CA 1
ATOM 1615 C C . ILE A 1 198 ? 1.188 9.729 -4.015 1.00 93.94 198 ILE A C 1
ATOM 1617 O O . ILE A 1 198 ? 1.960 10.415 -3.345 1.00 93.94 198 ILE A O 1
ATOM 1621 N N . ARG A 1 199 ? 0.851 8.490 -3.678 1.00 93.69 199 ARG A N 1
ATOM 1622 C CA . ARG A 1 199 ? 1.520 7.692 -2.668 1.00 93.69 199 ARG A CA 1
ATOM 1623 C C . ARG A 1 199 ? 2.375 6.655 -3.372 1.00 93.69 199 ARG A C 1
ATOM 1625 O O . ARG A 1 199 ? 1.871 5.671 -3.912 1.00 93.69 199 ARG A O 1
ATOM 1632 N N . PHE A 1 200 ? 3.678 6.875 -3.319 1.00 93.56 200 PHE A N 1
ATOM 1633 C CA . PHE A 1 200 ? 4.654 5.877 -3.689 1.00 93.56 200 PHE A CA 1
ATOM 1634 C C . PHE A 1 200 ? 4.943 4.925 -2.535 1.00 93.56 200 PHE A C 1
ATOM 1636 O O . PHE A 1 200 ? 5.320 5.373 -1.454 1.00 93.56 200 PHE A O 1
ATOM 1643 N N . GLY A 1 201 ? 4.797 3.628 -2.776 1.00 92.06 201 GLY A N 1
ATOM 1644 C CA . GLY A 1 201 ? 5.233 2.556 -1.879 1.00 92.06 201 GLY A CA 1
ATOM 1645 C C . GLY A 1 201 ? 6.415 1.798 -2.475 1.00 92.06 201 GLY A C 1
ATOM 1646 O O . GLY A 1 201 ? 6.604 1.810 -3.688 1.00 92.06 201 GLY A O 1
ATOM 1647 N N . CYS A 1 202 ? 7.203 1.138 -1.635 1.00 93.12 202 CYS A N 1
ATOM 1648 C CA . CYS A 1 202 ? 8.341 0.328 -2.051 1.00 93.12 202 CYS A CA 1
ATOM 1649 C C . CYS A 1 202 ? 8.288 -0.986 -1.288 1.00 93.12 202 CYS A C 1
ATOM 1651 O O . CYS A 1 202 ? 8.283 -0.962 -0.060 1.00 93.12 202 CYS A O 1
ATOM 1653 N N . PHE A 1 203 ? 8.230 -2.101 -2.009 1.00 92.00 203 PHE A N 1
ATOM 1654 C CA . PHE A 1 203 ? 8.067 -3.419 -1.409 1.00 92.00 203 PHE A CA 1
ATOM 1655 C C . PHE A 1 203 ? 8.957 -4.431 -2.112 1.00 92.00 203 PHE A C 1
ATOM 1657 O O . PHE A 1 203 ? 9.001 -4.488 -3.345 1.00 92.00 203 PHE A O 1
ATOM 1664 N N . ALA A 1 204 ? 9.616 -5.285 -1.335 1.00 91.25 204 ALA A N 1
ATOM 1665 C CA . ALA A 1 204 ? 10.171 -6.504 -1.895 1.00 91.25 204 ALA A CA 1
ATOM 1666 C C . ALA A 1 204 ? 9.033 -7.347 -2.493 1.00 91.25 204 ALA A C 1
ATOM 1668 O O . ALA A 1 204 ? 7.883 -7.285 -2.046 1.00 91.25 204 ALA A O 1
ATOM 1669 N N . PHE A 1 205 ? 9.331 -8.168 -3.503 1.00 88.44 205 PHE A N 1
ATOM 1670 C CA . PHE A 1 205 ? 8.277 -8.933 -4.172 1.00 88.44 205 PHE A CA 1
ATOM 1671 C C . PHE A 1 205 ? 7.439 -9.797 -3.215 1.00 88.44 205 PHE A C 1
ATOM 1673 O O . PHE A 1 205 ? 6.216 -9.834 -3.335 1.00 88.44 205 PHE A O 1
ATOM 1680 N N . TRP A 1 206 ? 8.063 -10.452 -2.235 1.00 86.19 206 TRP A N 1
ATOM 1681 C CA . TRP A 1 206 ? 7.351 -11.302 -1.277 1.00 86.19 206 TRP A CA 1
ATOM 1682 C C . TRP A 1 206 ? 6.396 -10.505 -0.368 1.00 86.19 206 TRP A C 1
ATOM 1684 O O . TRP A 1 206 ? 5.300 -10.981 -0.065 1.00 86.19 206 TRP A O 1
ATOM 1694 N N . GLU A 1 207 ? 6.753 -9.275 0.008 1.00 88.44 207 GLU A N 1
ATOM 1695 C CA . GLU A 1 207 ? 5.869 -8.362 0.747 1.00 88.44 207 GLU A CA 1
ATOM 1696 C C . GLU A 1 207 ? 4.688 -7.966 -0.131 1.00 88.44 207 GLU A C 1
ATOM 1698 O O . GLU A 1 207 ? 3.530 -8.002 0.292 1.00 88.44 207 GLU A O 1
ATOM 1703 N N . PHE A 1 208 ? 4.972 -7.663 -1.399 1.00 90.12 208 PHE A N 1
ATOM 1704 C CA . PHE A 1 208 ? 3.940 -7.316 -2.356 1.00 90.12 208 PHE A CA 1
ATOM 1705 C C . PHE A 1 208 ? 2.980 -8.484 -2.624 1.00 90.12 208 PHE A C 1
ATOM 1707 O O . PHE A 1 208 ? 1.772 -8.275 -2.727 1.00 90.12 208 PHE A O 1
ATOM 1714 N N . LEU A 1 209 ? 3.459 -9.732 -2.639 1.00 86.56 209 LEU A N 1
ATOM 1715 C CA . LEU A 1 209 ? 2.592 -10.912 -2.687 1.00 86.56 209 LEU A CA 1
ATOM 1716 C C . LEU A 1 209 ? 1.634 -10.976 -1.491 1.00 86.56 209 LEU A C 1
ATOM 1718 O O . LEU A 1 209 ? 0.478 -11.362 -1.667 1.00 86.56 209 LEU A O 1
ATOM 1722 N N . SER A 1 210 ? 2.072 -10.583 -0.294 1.00 85.44 210 SER A N 1
ATOM 1723 C CA . SER A 1 210 ? 1.192 -10.493 0.879 1.00 85.44 210 SER A CA 1
ATOM 1724 C C . SER A 1 210 ? 0.072 -9.466 0.664 1.00 85.44 210 SER A C 1
ATOM 1726 O O . SER A 1 210 ? -1.102 -9.756 0.923 1.00 85.44 210 SER A O 1
ATOM 1728 N N . ILE A 1 211 ? 0.405 -8.309 0.079 1.00 85.38 211 ILE A N 1
ATOM 1729 C CA . ILE A 1 211 ? -0.566 -7.272 -0.308 1.00 85.38 211 ILE A CA 1
ATOM 1730 C C . ILE A 1 211 ? -1.548 -7.819 -1.353 1.00 85.38 211 ILE A C 1
ATOM 1732 O O . ILE A 1 211 ? -2.758 -7.682 -1.192 1.00 85.38 211 ILE A O 1
ATOM 1736 N N . LEU A 1 212 ? -1.060 -8.505 -2.390 1.00 86.00 212 LEU A N 1
ATOM 1737 C CA . LEU A 1 212 ? -1.896 -9.115 -3.432 1.00 86.00 212 LEU A CA 1
ATOM 1738 C C . LEU A 1 212 ? -2.816 -10.219 -2.901 1.00 86.00 212 LEU A C 1
ATOM 1740 O O . LEU A 1 212 ? -3.939 -10.359 -3.378 1.00 86.00 212 LEU A O 1
ATOM 1744 N N . ARG A 1 213 ? -2.363 -11.018 -1.930 1.00 83.31 213 ARG A N 1
ATOM 1745 C CA . ARG A 1 213 ? -3.197 -12.049 -1.287 1.00 83.31 213 ARG A CA 1
ATOM 1746 C C . ARG A 1 213 ? -4.282 -11.426 -0.422 1.00 83.31 213 ARG A C 1
ATOM 1748 O O . ARG A 1 213 ? -5.402 -11.929 -0.397 1.00 83.31 213 ARG A O 1
ATOM 1755 N N . SER A 1 214 ? -3.943 -10.327 0.242 1.00 79.44 214 SER A N 1
ATOM 1756 C CA . SER A 1 214 ? -4.876 -9.541 1.047 1.00 79.44 214 SER A CA 1
ATOM 1757 C C . SER A 1 214 ? -5.805 -8.686 0.186 1.00 79.44 214 SER A C 1
ATOM 1759 O O . SER A 1 214 ? -6.861 -8.279 0.659 1.00 79.44 214 SER A O 1
ATOM 1761 N N . ALA A 1 215 ? -5.457 -8.432 -1.082 1.00 69.81 215 ALA A N 1
ATOM 1762 C CA . ALA A 1 215 ? -6.251 -7.633 -2.006 1.00 69.81 215 ALA A CA 1
ATOM 1763 C C . ALA A 1 215 ? -7.689 -8.137 -2.049 1.00 69.81 215 ALA A C 1
ATOM 1765 O O . ALA A 1 215 ? -7.910 -9.291 -2.406 1.00 69.81 215 ALA A O 1
ATOM 1766 N N . GLY A 1 216 ? -8.650 -7.271 -1.721 1.00 58.03 216 GLY A N 1
ATOM 1767 C CA . GLY A 1 216 ? -10.075 -7.587 -1.613 1.00 58.03 216 GLY A CA 1
ATOM 1768 C C . GLY A 1 216 ? -10.562 -8.034 -0.234 1.00 58.03 216 GLY A C 1
ATOM 1769 O O . GLY A 1 216 ? -11.742 -8.357 -0.105 1.00 58.03 216 GLY A O 1
ATOM 1770 N N . SER A 1 217 ? -9.706 -8.006 0.790 1.00 65.69 217 SER A N 1
ATOM 1771 C CA . SER A 1 217 ? -10.171 -7.635 2.128 1.00 65.69 217 SER A CA 1
ATOM 1772 C C . SER A 1 217 ? -10.632 -6.164 2.111 1.00 65.69 217 SER A C 1
ATOM 1774 O O . SER A 1 217 ? -10.295 -5.434 1.171 1.00 65.69 217 SER A O 1
ATOM 1776 N N . PRO A 1 218 ? -11.388 -5.696 3.120 1.00 54.69 218 PRO A N 1
ATOM 1777 C CA . PRO A 1 218 ? -11.807 -4.294 3.205 1.00 54.69 218 PRO A CA 1
ATOM 1778 C C . PRO A 1 218 ? -10.644 -3.291 3.131 1.00 54.69 218 PRO A C 1
ATOM 1780 O O . PRO A 1 218 ? -10.854 -2.150 2.727 1.00 54.69 218 PRO A O 1
ATOM 1783 N N . ASP A 1 219 ? -9.436 -3.739 3.480 1.00 61.44 219 ASP A N 1
ATOM 1784 C CA . ASP A 1 219 ? -8.213 -2.937 3.518 1.00 61.44 219 ASP A CA 1
ATOM 1785 C C . ASP A 1 219 ? -7.210 -3.261 2.410 1.00 61.44 219 ASP A C 1
ATOM 1787 O O . ASP A 1 219 ? -6.242 -2.528 2.204 1.00 61.44 219 ASP A O 1
ATOM 1791 N N . GLY A 1 220 ? -7.407 -4.370 1.700 1.00 69.25 220 GLY A N 1
ATOM 1792 C CA . GLY A 1 220 ? -6.505 -4.837 0.663 1.00 69.25 220 GLY A CA 1
ATOM 1793 C C . GLY A 1 220 ? -6.605 -3.973 -0.585 1.00 69.25 220 GLY A C 1
ATOM 1794 O O . GLY A 1 220 ? -7.387 -4.275 -1.492 1.00 69.25 220 GLY A O 1
ATOM 1795 N N . ILE A 1 221 ? -5.798 -2.915 -0.644 1.00 77.56 221 ILE A N 1
ATOM 1796 C CA . ILE A 1 221 ? -5.756 -1.989 -1.775 1.00 77.56 221 ILE A CA 1
ATOM 1797 C C . ILE A 1 221 ? -4.790 -2.503 -2.830 1.00 77.56 221 ILE A C 1
ATOM 1799 O O . ILE A 1 221 ? -3.587 -2.624 -2.611 1.00 77.56 221 ILE A O 1
ATOM 1803 N N . LEU A 1 222 ? -5.328 -2.747 -4.020 1.00 89.62 222 LEU A N 1
ATOM 1804 C CA . LEU A 1 222 ? -4.504 -2.931 -5.205 1.00 89.62 222 LEU A CA 1
ATOM 1805 C C . LEU A 1 222 ? -4.026 -1.562 -5.705 1.00 89.62 222 LEU A C 1
ATOM 1807 O O . LEU A 1 222 ? -4.889 -0.709 -5.966 1.00 89.62 222 LEU A O 1
ATOM 1811 N N . PRO A 1 223 ? -2.709 -1.355 -5.891 1.00 93.25 223 PRO A N 1
ATOM 1812 C CA . PRO A 1 223 ? -2.196 -0.094 -6.404 1.00 93.25 223 PRO A CA 1
ATOM 1813 C C . PRO A 1 223 ? -2.767 0.223 -7.791 1.00 93.25 223 PRO A C 1
ATOM 1815 O O . PRO A 1 223 ? -3.171 -0.666 -8.551 1.00 93.25 223 PRO A O 1
ATOM 1818 N N . ASP A 1 224 ? -2.831 1.511 -8.113 1.00 94.56 224 ASP A N 1
ATOM 1819 C CA . ASP A 1 224 ? -3.279 1.994 -9.416 1.00 94.56 224 ASP A CA 1
ATOM 1820 C C . ASP A 1 224 ? -2.263 1.626 -10.504 1.00 94.56 224 ASP A C 1
ATOM 1822 O O . ASP A 1 224 ? -2.669 1.168 -11.575 1.00 94.56 224 ASP A O 1
ATOM 1826 N N . VAL A 1 225 ? -0.968 1.772 -10.196 1.00 95.81 225 VAL A N 1
ATOM 1827 C CA . VAL A 1 225 ? 0.168 1.447 -11.069 1.00 95.81 225 VAL A CA 1
ATOM 1828 C C . VAL A 1 225 ? 1.235 0.688 -10.282 1.00 95.81 225 VAL A C 1
ATOM 1830 O O . VAL A 1 225 ? 1.507 0.993 -9.120 1.00 95.81 225 VAL A O 1
ATOM 1833 N N . ILE A 1 226 ? 1.863 -0.286 -10.934 1.00 95.69 226 ILE A N 1
ATOM 1834 C CA . ILE A 1 226 ? 3.046 -0.981 -10.425 1.00 95.69 226 ILE A CA 1
ATOM 1835 C C . ILE A 1 226 ? 4.245 -0.559 -11.265 1.00 95.69 226 ILE A C 1
ATOM 1837 O O . ILE A 1 226 ? 4.167 -0.534 -12.491 1.00 95.69 226 ILE A O 1
ATOM 1841 N N . ILE A 1 227 ? 5.345 -0.214 -10.606 1.00 95.62 227 ILE A N 1
ATOM 1842 C CA . ILE A 1 227 ? 6.634 0.017 -11.247 1.00 95.62 227 ILE A CA 1
ATOM 1843 C C . ILE A 1 227 ? 7.533 -1.154 -10.869 1.00 95.62 227 ILE A C 1
ATOM 1845 O O . ILE A 1 227 ? 7.965 -1.275 -9.725 1.00 95.62 227 ILE A O 1
ATOM 1849 N N . THR A 1 228 ? 7.785 -2.046 -11.819 1.00 94.88 228 THR A N 1
ATOM 1850 C CA . THR A 1 228 ? 8.656 -3.198 -11.595 1.00 94.88 228 THR A CA 1
ATOM 1851 C C . THR A 1 228 ? 10.087 -2.821 -11.947 1.00 94.88 228 THR A C 1
ATOM 1853 O O . THR A 1 228 ? 10.392 -2.560 -13.110 1.00 94.88 228 THR A O 1
ATOM 1856 N N . CYS A 1 229 ? 10.958 -2.768 -10.947 1.00 93.06 229 CYS A N 1
ATOM 1857 C CA . CYS A 1 229 ? 12.387 -2.603 -11.159 1.00 93.06 229 CYS A CA 1
ATOM 1858 C C . CYS A 1 229 ? 12.946 -3.903 -11.734 1.00 93.06 229 CYS A C 1
ATOM 1860 O O . CYS A 1 229 ? 12.726 -4.973 -11.166 1.00 93.06 229 CYS A O 1
ATOM 1862 N N . VAL A 1 230 ? 13.661 -3.800 -12.849 1.00 91.06 230 VAL A N 1
ATOM 1863 C CA . VAL A 1 230 ? 14.222 -4.933 -13.585 1.00 91.06 230 VAL A CA 1
ATOM 1864 C C . VAL A 1 230 ? 15.637 -4.584 -14.030 1.00 91.06 230 VAL A C 1
ATOM 1866 O O . VAL A 1 230 ? 15.906 -3.458 -14.424 1.00 91.06 230 VAL A O 1
ATOM 1869 N N . ASN A 1 231 ? 16.553 -5.538 -13.975 1.00 89.62 231 ASN A N 1
ATOM 1870 C CA . ASN A 1 231 ? 17.863 -5.448 -14.596 1.00 89.62 231 ASN A CA 1
ATOM 1871 C C . ASN A 1 231 ? 17.822 -6.266 -15.887 1.00 89.62 231 ASN A C 1
ATOM 1873 O O . ASN A 1 231 ? 17.957 -7.491 -15.855 1.00 89.62 231 ASN A O 1
ATOM 1877 N N . LEU A 1 232 ? 17.655 -5.588 -17.025 1.00 86.44 232 LEU A N 1
ATOM 1878 C CA . LEU A 1 232 ? 17.545 -6.249 -18.330 1.00 86.44 232 LEU A CA 1
ATOM 1879 C C . LEU A 1 232 ? 18.843 -6.949 -18.776 1.00 86.44 232 LEU A C 1
ATOM 1881 O O . LEU A 1 232 ? 18.846 -7.693 -19.752 1.00 86.44 232 LEU A O 1
ATOM 1885 N N . CYS A 1 233 ? 19.951 -6.750 -18.062 1.00 83.56 233 CYS A N 1
ATOM 1886 C CA . CYS A 1 233 ? 21.214 -7.447 -18.302 1.00 83.56 233 CYS A CA 1
ATOM 1887 C C . CYS A 1 233 ? 21.310 -8.789 -17.572 1.00 83.56 233 CYS A C 1
ATOM 1889 O O . CYS A 1 233 ? 22.260 -9.533 -17.804 1.00 83.56 233 CYS A O 1
ATOM 1891 N N . ASN A 1 234 ? 20.383 -9.079 -16.660 1.00 86.50 234 ASN A N 1
ATOM 1892 C CA . ASN A 1 234 ? 20.417 -10.265 -15.820 1.00 86.50 234 ASN A CA 1
ATOM 1893 C C . ASN A 1 234 ? 19.229 -11.171 -16.168 1.00 86.50 234 ASN A C 1
ATOM 1895 O O . ASN A 1 234 ? 18.086 -10.890 -15.812 1.00 86.50 234 ASN A O 1
ATOM 1899 N N . GLU A 1 235 ? 19.512 -12.279 -16.855 1.00 85.44 235 GLU A N 1
ATOM 1900 C CA . GLU A 1 235 ? 18.489 -13.226 -17.313 1.00 85.44 235 GLU A CA 1
ATOM 1901 C C . GLU A 1 235 ? 17.661 -13.804 -16.156 1.00 85.44 235 GLU A C 1
ATOM 1903 O O . GLU A 1 235 ? 16.443 -13.938 -16.276 1.00 85.44 235 GLU A O 1
ATOM 1908 N N . THR A 1 236 ? 18.292 -14.097 -15.015 1.00 88.75 236 THR A N 1
ATOM 1909 C CA . THR A 1 236 ? 17.593 -14.577 -13.814 1.00 88.75 236 THR A CA 1
ATOM 1910 C C . THR A 1 236 ? 16.599 -13.535 -13.316 1.00 88.75 236 THR A C 1
ATOM 1912 O O . THR A 1 236 ? 15.436 -13.857 -13.083 1.00 88.75 236 THR A O 1
ATOM 1915 N N . ASN A 1 237 ? 17.012 -12.269 -13.235 1.00 88.06 237 ASN A N 1
ATOM 1916 C CA . ASN A 1 237 ? 16.129 -11.188 -12.808 1.00 88.06 237 ASN A CA 1
ATOM 1917 C C . ASN A 1 237 ? 14.959 -10.960 -13.783 1.00 88.06 237 ASN A C 1
ATOM 1919 O O . ASN A 1 237 ? 13.838 -10.692 -13.343 1.00 88.06 237 ASN A O 1
ATOM 1923 N N . ILE A 1 238 ? 15.191 -11.102 -15.091 1.00 87.12 238 ILE A N 1
ATOM 1924 C CA . ILE A 1 238 ? 14.123 -11.044 -16.096 1.00 87.12 238 ILE A CA 1
ATOM 1925 C C . ILE A 1 238 ? 13.124 -12.185 -15.875 1.00 87.12 238 ILE A C 1
ATOM 1927 O O . ILE A 1 238 ? 11.922 -11.930 -15.822 1.00 87.12 238 ILE A O 1
ATOM 1931 N N . LYS A 1 239 ? 13.598 -13.427 -15.706 1.00 87.44 239 LYS A N 1
ATOM 1932 C CA . LYS A 1 239 ? 12.734 -14.595 -15.453 1.00 87.44 239 LYS A CA 1
ATOM 1933 C C . LYS A 1 239 ? 11.885 -14.408 -14.197 1.00 87.44 239 LYS A C 1
ATOM 1935 O O . LYS A 1 239 ? 10.670 -14.572 -14.258 1.00 87.44 239 LYS A O 1
ATOM 1940 N N . GLU A 1 240 ? 12.498 -13.978 -13.097 1.00 89.62 240 GLU A N 1
ATOM 1941 C CA . GLU A 1 240 ? 11.781 -13.659 -11.858 1.00 89.62 240 GLU A CA 1
ATOM 1942 C C . GLU A 1 240 ? 10.724 -12.573 -12.099 1.00 89.62 240 GLU A C 1
ATOM 1944 O O . GLU A 1 240 ? 9.557 -12.752 -11.760 1.00 89.62 240 GLU A O 1
ATOM 1949 N N . THR A 1 241 ? 11.092 -11.476 -12.764 1.00 89.31 241 THR A N 1
ATOM 1950 C CA . THR A 1 241 ? 10.181 -10.365 -13.084 1.00 89.31 241 THR A CA 1
ATOM 1951 C C . THR A 1 241 ? 8.980 -10.817 -13.926 1.00 89.31 241 THR A C 1
ATOM 1953 O O . THR A 1 241 ? 7.846 -10.390 -13.688 1.00 89.31 241 THR A O 1
ATOM 1956 N N . LEU A 1 242 ? 9.197 -11.719 -14.883 1.00 88.31 242 LEU A N 1
ATOM 1957 C CA . LEU A 1 242 ? 8.139 -12.316 -15.699 1.00 88.31 242 LEU A CA 1
ATOM 1958 C C . LEU A 1 242 ? 7.166 -13.152 -14.865 1.00 88.31 242 LEU A C 1
ATOM 1960 O O . LEU A 1 242 ? 5.945 -13.027 -15.007 1.00 88.31 242 LEU A O 1
ATOM 1964 N N . GLU A 1 243 ? 7.685 -13.990 -13.971 1.00 88.56 243 GLU A N 1
ATOM 1965 C CA . GLU A 1 243 ? 6.868 -14.778 -13.046 1.00 88.56 243 GLU A CA 1
ATOM 1966 C C . GLU A 1 243 ? 6.066 -13.881 -12.098 1.00 88.56 243 GLU A C 1
ATOM 1968 O O . GLU A 1 243 ? 4.854 -14.071 -11.930 1.00 88.56 243 GLU A O 1
ATOM 1973 N N . MET A 1 244 ? 6.708 -12.843 -11.554 1.00 89.50 244 MET A N 1
ATOM 1974 C CA . MET A 1 244 ? 6.059 -11.814 -10.744 1.00 89.50 244 MET A CA 1
ATOM 1975 C C . MET A 1 244 ? 4.884 -11.196 -11.507 1.00 89.50 244 MET A C 1
ATOM 1977 O O . MET A 1 244 ? 3.758 -11.145 -11.004 1.00 89.50 244 MET A O 1
ATOM 1981 N N . GLN A 1 245 ? 5.109 -10.774 -12.752 1.00 89.62 245 GLN A N 1
ATOM 1982 C CA . GLN A 1 245 ? 4.089 -10.129 -13.573 1.00 89.62 245 GLN A CA 1
ATOM 1983 C C . GLN A 1 245 ? 2.935 -11.061 -13.939 1.00 89.62 245 GLN A C 1
ATOM 1985 O O . GLN A 1 245 ? 1.775 -10.633 -13.943 1.00 89.62 245 GLN A O 1
ATOM 1990 N N . ASN A 1 246 ? 3.216 -12.342 -14.163 1.00 89.12 246 ASN A N 1
ATOM 1991 C CA . ASN A 1 246 ? 2.193 -13.366 -14.341 1.00 89.12 246 ASN A CA 1
ATOM 1992 C C . ASN A 1 246 ? 1.272 -13.475 -13.117 1.00 89.12 246 ASN A C 1
ATOM 1994 O O . ASN A 1 246 ? 0.043 -13.497 -13.257 1.00 89.12 246 ASN A O 1
ATOM 1998 N N . ILE A 1 247 ? 1.844 -13.512 -11.911 1.00 89.56 247 ILE A N 1
ATOM 1999 C CA . ILE A 1 247 ? 1.081 -13.592 -10.657 1.00 89.56 247 ILE A CA 1
ATOM 2000 C C . ILE A 1 247 ? 0.246 -12.320 -10.446 1.00 89.56 247 ILE A C 1
ATOM 2002 O O . ILE A 1 247 ? -0.954 -12.405 -10.147 1.00 89.56 247 ILE A O 1
ATOM 2006 N N . MET A 1 248 ? 0.845 -11.144 -10.660 1.00 90.19 248 MET A N 1
ATOM 2007 C CA . MET A 1 248 ? 0.163 -9.850 -10.559 1.00 90.19 248 MET A CA 1
ATOM 2008 C C . MET A 1 248 ? -1.025 -9.769 -11.522 1.00 90.19 248 MET A C 1
ATOM 2010 O O . MET A 1 248 ? -2.147 -9.481 -11.107 1.00 90.19 248 MET A O 1
ATOM 2014 N N . THR A 1 249 ? -0.815 -10.117 -12.793 1.00 89.56 249 THR A N 1
ATOM 2015 C CA . THR A 1 249 ? -1.852 -10.072 -13.835 1.00 89.56 249 THR A CA 1
ATOM 2016 C C . THR A 1 249 ? -3.025 -10.991 -13.506 1.00 89.56 249 THR A C 1
ATOM 2018 O O . THR A 1 249 ? -4.184 -10.573 -13.583 1.00 89.56 249 THR A O 1
ATOM 2021 N N . LYS A 1 250 ? -2.747 -12.232 -13.078 1.00 89.00 250 LYS A N 1
ATOM 2022 C CA . LYS A 1 250 ? -3.786 -13.183 -12.644 1.00 89.00 250 LYS A CA 1
ATOM 2023 C C . LYS A 1 250 ? -4.599 -12.627 -11.473 1.00 89.00 250 LYS A C 1
ATOM 2025 O O . LYS A 1 250 ? -5.823 -12.752 -11.466 1.00 89.00 250 LYS A O 1
ATOM 2030 N N . THR A 1 251 ? -3.938 -11.989 -10.510 1.00 88.31 251 THR A N 1
ATOM 2031 C CA . THR A 1 251 ? -4.592 -11.417 -9.324 1.00 88.31 251 THR A CA 1
ATOM 2032 C C . THR A 1 251 ? -5.487 -10.231 -9.680 1.00 88.31 251 THR A C 1
ATOM 2034 O O . THR A 1 251 ? -6.652 -10.207 -9.284 1.00 88.31 251 THR A O 1
ATOM 2037 N N . TYR A 1 252 ? -4.993 -9.290 -10.490 1.00 89.25 252 TYR A N 1
ATOM 2038 C CA . TYR A 1 252 ? -5.785 -8.149 -10.960 1.00 89.25 252 TYR A CA 1
ATOM 2039 C C . TYR A 1 252 ? -7.007 -8.609 -11.759 1.00 89.25 252 TYR A C 1
ATOM 2041 O O . TYR A 1 252 ? -8.121 -8.158 -11.487 1.00 89.25 252 TYR A O 1
ATOM 2049 N N . ARG A 1 253 ? -6.836 -9.589 -12.659 1.00 88.12 253 ARG A N 1
ATOM 2050 C CA . ARG A 1 253 ? -7.938 -10.155 -13.451 1.00 88.12 253 ARG A CA 1
ATOM 2051 C C . ARG A 1 253 ? -9.020 -10.784 -12.572 1.00 88.12 253 ARG A C 1
ATOM 2053 O O . ARG A 1 253 ? -10.199 -10.533 -12.804 1.00 88.12 253 ARG A O 1
ATOM 2060 N N . ARG A 1 254 ? -8.645 -11.544 -11.533 1.00 87.00 254 ARG A N 1
ATOM 2061 C CA . ARG A 1 254 ? -9.598 -12.111 -10.552 1.00 87.00 254 ARG A CA 1
ATOM 2062 C C . ARG A 1 254 ? -10.413 -11.038 -9.830 1.00 87.00 254 ARG A C 1
ATOM 2064 O O . ARG A 1 254 ? -11.535 -11.301 -9.416 1.00 87.00 254 ARG A O 1
ATOM 2071 N N . ARG A 1 255 ? -9.857 -9.834 -9.685 1.00 85.19 255 ARG A N 1
ATOM 2072 C CA . ARG A 1 255 ? -10.520 -8.669 -9.087 1.00 85.19 255 ARG A CA 1
ATOM 2073 C C . ARG A 1 255 ? -11.208 -7.770 -10.122 1.00 85.19 255 ARG A C 1
ATOM 2075 O O . ARG A 1 255 ? -11.632 -6.676 -9.771 1.00 85.19 255 ARG A O 1
ATOM 2082 N N . GLY A 1 256 ? -11.315 -8.208 -11.379 1.00 86.94 256 GLY A N 1
ATOM 2083 C CA . GLY A 1 256 ? -11.945 -7.438 -12.453 1.00 86.94 256 GLY A CA 1
ATOM 2084 C C . GLY A 1 256 ? -11.182 -6.165 -12.832 1.00 86.94 256 GLY A C 1
ATOM 2085 O O . GLY A 1 256 ? -11.780 -5.238 -13.368 1.00 86.94 256 GLY A O 1
ATOM 2086 N N . ARG A 1 257 ? -9.878 -6.096 -12.535 1.00 87.44 257 ARG A N 1
ATOM 2087 C CA . ARG A 1 257 ? -9.011 -4.953 -12.846 1.00 87.44 257 ARG A CA 1
ATOM 2088 C C . ARG A 1 257 ? -7.980 -5.323 -13.907 1.00 87.44 257 ARG A C 1
ATOM 2090 O O . ARG A 1 257 ? -7.568 -6.475 -14.032 1.00 87.44 257 ARG A O 1
ATOM 2097 N N . ILE A 1 258 ? -7.532 -4.315 -14.646 1.00 89.81 258 ILE A N 1
ATOM 2098 C CA . ILE A 1 258 ? -6.403 -4.423 -15.570 1.00 89.81 258 ILE A CA 1
ATOM 2099 C C . ILE A 1 258 ? -5.143 -4.014 -14.810 1.00 89.81 258 ILE A C 1
ATOM 2101 O O . ILE A 1 258 ? -5.148 -3.016 -14.090 1.00 89.81 258 ILE A O 1
ATOM 2105 N N . LEU A 1 259 ? -4.071 -4.792 -14.951 1.00 91.00 259 LEU A N 1
ATOM 2106 C CA . LEU A 1 259 ? -2.773 -4.426 -14.401 1.00 91.00 259 LEU A CA 1
ATOM 2107 C C . LEU A 1 259 ? -2.140 -3.322 -15.262 1.00 91.00 259 LEU A C 1
ATOM 2109 O O . LEU A 1 259 ? -1.947 -3.494 -16.469 1.00 91.00 259 LEU A O 1
ATOM 2113 N N . HIS A 1 260 ? -1.784 -2.210 -14.626 1.00 93.44 260 HIS A N 1
ATOM 2114 C CA . HIS A 1 260 ? -0.989 -1.142 -15.224 1.00 93.44 260 HIS A CA 1
ATOM 2115 C C . HIS A 1 260 ? 0.436 -1.234 -14.675 1.00 93.44 260 HIS A C 1
ATOM 2117 O O . HIS A 1 260 ? 0.696 -0.814 -13.550 1.00 93.44 260 HIS A O 1
ATOM 2123 N N . ASN A 1 261 ? 1.336 -1.842 -15.452 1.00 93.19 261 ASN A N 1
ATOM 2124 C CA . ASN A 1 261 ? 2.727 -2.066 -15.061 1.00 93.19 261 ASN A CA 1
ATOM 2125 C C . ASN A 1 261 ? 3.695 -1.255 -15.931 1.00 93.19 261 ASN A C 1
ATOM 2127 O O . ASN A 1 261 ? 3.567 -1.246 -17.158 1.00 93.19 261 ASN A O 1
ATOM 2131 N N . ILE A 1 262 ? 4.680 -0.634 -15.294 1.00 93.44 262 ILE A N 1
ATOM 2132 C CA . ILE A 1 262 ? 5.810 0.061 -15.913 1.00 93.44 262 ILE A CA 1
ATOM 2133 C C . ILE A 1 262 ? 7.074 -0.686 -15.500 1.00 93.44 262 ILE A C 1
ATOM 2135 O O . ILE A 1 262 ? 7.269 -0.955 -14.321 1.00 93.44 262 ILE A O 1
ATOM 2139 N N . TRP A 1 263 ? 7.945 -1.011 -16.443 1.00 93.19 263 TRP A N 1
ATOM 2140 C CA . TRP A 1 263 ? 9.272 -1.524 -16.123 1.00 93.19 263 TRP A CA 1
ATOM 2141 C C . TRP A 1 263 ? 10.251 -0.371 -15.970 1.00 93.19 263 TRP A C 1
ATOM 2143 O O . TRP A 1 263 ? 10.350 0.485 -16.852 1.00 93.19 263 TRP A O 1
ATOM 2153 N N . LEU A 1 264 ? 10.965 -0.365 -14.852 1.00 91.81 264 LEU A N 1
ATOM 2154 C CA . LEU A 1 264 ? 12.089 0.519 -14.601 1.00 91.81 264 LEU A CA 1
ATOM 2155 C C . LEU A 1 264 ? 13.367 -0.297 -14.768 1.00 91.81 264 LEU A C 1
ATOM 2157 O O . LEU A 1 264 ? 13.698 -1.105 -13.905 1.00 91.81 264 LEU A O 1
ATOM 2161 N N . ASP A 1 265 ? 14.052 -0.103 -15.887 1.00 90.75 265 ASP A N 1
ATOM 2162 C CA . ASP A 1 265 ? 15.327 -0.746 -16.166 1.00 90.75 265 ASP A CA 1
ATOM 2163 C C . ASP A 1 265 ? 16.435 -0.094 -15.334 1.00 90.75 265 ASP A C 1
ATOM 2165 O O . ASP A 1 265 ? 16.754 1.086 -15.510 1.00 90.75 265 ASP A O 1
ATOM 2169 N N . THR A 1 266 ? 16.985 -0.863 -14.399 1.00 87.94 266 THR A N 1
ATOM 2170 C CA . THR A 1 266 ? 17.987 -0.434 -13.423 1.00 87.94 266 THR A CA 1
ATOM 2171 C C . THR A 1 266 ? 19.393 -0.883 -13.793 1.00 87.94 266 THR A C 1
ATOM 2173 O O . THR A 1 266 ? 20.271 -0.862 -12.934 1.00 87.94 266 THR A O 1
ATOM 2176 N N . SER A 1 267 ? 19.632 -1.355 -15.019 1.00 84.44 267 SER A N 1
ATOM 2177 C CA . SER A 1 267 ? 20.993 -1.671 -15.437 1.00 84.44 267 SER A CA 1
ATOM 2178 C C . SER A 1 267 ? 21.839 -0.391 -15.476 1.00 84.44 267 SER A C 1
ATOM 2180 O O . SER A 1 267 ? 21.671 0.449 -16.363 1.00 84.44 267 SER A O 1
ATOM 2182 N N . GLU A 1 268 ? 22.731 -0.218 -14.502 1.00 68.12 268 GLU A N 1
ATOM 2183 C CA . GLU A 1 268 ? 23.744 0.837 -14.525 1.00 68.12 268 GLU A CA 1
ATOM 2184 C C . GLU A 1 268 ? 24.901 0.459 -15.481 1.00 68.12 268 GLU A C 1
ATOM 2186 O O . GLU A 1 268 ? 25.158 -0.714 -15.749 1.00 68.12 268 GLU A O 1
ATOM 2191 N N . SER A 1 269 ? 25.554 1.487 -16.037 1.00 49.44 269 SER A N 1
ATOM 2192 C CA . SER A 1 269 ? 26.863 1.494 -16.727 1.00 49.44 269 SER A CA 1
ATOM 2193 C C . SER A 1 269 ? 27.123 0.697 -18.022 1.00 49.44 269 SER A C 1
ATOM 2195 O O . SER A 1 269 ? 28.178 0.908 -18.607 1.00 49.44 269 SER A O 1
ATOM 2197 N N . GLN A 1 270 ? 26.207 -0.099 -18.586 1.00 48.25 270 GLN A N 1
ATOM 2198 C CA . GLN A 1 270 ? 26.459 -0.745 -19.903 1.00 48.25 270 GLN A CA 1
ATOM 2199 C C . GLN A 1 270 ? 25.885 -0.008 -21.127 1.00 48.25 270 GLN A C 1
ATOM 2201 O O . GLN A 1 270 ? 25.851 -0.560 -22.227 1.00 48.25 270 GLN A O 1
ATOM 2206 N N . PHE A 1 271 ? 25.421 1.234 -20.969 1.00 48.53 271 PHE A N 1
ATOM 2207 C CA . PHE A 1 271 ? 24.821 1.992 -22.076 1.00 48.53 271 PHE A CA 1
ATOM 2208 C C . PHE A 1 271 ? 25.830 2.502 -23.113 1.00 48.53 271 PHE A C 1
ATOM 2210 O O . PHE A 1 271 ? 25.421 2.756 -24.242 1.00 48.53 271 PHE A O 1
ATOM 2217 N N . GLU A 1 272 ? 27.112 2.637 -22.764 1.00 50.38 272 GLU A N 1
ATOM 2218 C CA . GLU A 1 272 ? 28.116 3.169 -23.698 1.00 50.38 272 GLU A CA 1
ATOM 2219 C C . GLU A 1 272 ? 28.601 2.132 -24.728 1.00 50.38 272 GLU A C 1
ATOM 2221 O O . GLU A 1 272 ? 29.023 2.518 -25.813 1.00 50.38 272 GLU A O 1
ATOM 2226 N N . GLU A 1 273 ? 28.457 0.826 -24.461 1.00 48.00 273 GLU A N 1
ATOM 2227 C CA . GLU A 1 273 ? 28.995 -0.239 -25.333 1.00 48.00 273 GLU A CA 1
ATOM 2228 C C . GLU A 1 273 ? 27.935 -1.143 -25.992 1.00 48.00 273 GLU A C 1
ATOM 2230 O O . GLU A 1 273 ? 28.271 -2.089 -26.710 1.00 48.00 273 GLU A O 1
ATOM 2235 N N . ARG A 1 274 ? 26.635 -0.893 -25.788 1.00 52.50 274 ARG A N 1
ATOM 2236 C CA . ARG A 1 274 ? 25.586 -1.800 -26.285 1.00 52.50 274 ARG A CA 1
ATOM 2237 C C . ARG A 1 274 ? 25.040 -1.442 -27.668 1.00 52.50 274 ARG A C 1
ATOM 2239 O O . ARG A 1 274 ? 24.571 -0.333 -27.914 1.00 52.50 274 ARG A O 1
ATOM 2246 N N . ARG A 1 275 ? 24.979 -2.474 -28.527 1.00 52.44 275 ARG A N 1
ATOM 2247 C CA . ARG A 1 275 ? 23.996 -2.606 -29.624 1.00 52.44 275 ARG A CA 1
ATOM 2248 C C . ARG A 1 275 ? 22.588 -2.401 -29.058 1.00 52.44 275 ARG A C 1
ATOM 2250 O O . ARG A 1 275 ? 22.358 -2.735 -27.896 1.00 52.44 275 ARG A O 1
ATOM 2257 N N . SER A 1 276 ? 21.692 -1.802 -29.841 1.00 54.59 276 SER A N 1
ATOM 2258 C CA . SER A 1 276 ? 20.519 -1.112 -29.302 1.00 54.59 276 SER A CA 1
ATOM 2259 C C . SER A 1 276 ? 19.707 -1.980 -28.317 1.00 54.59 276 SER A C 1
ATOM 2261 O O . SER A 1 276 ? 19.479 -3.166 -28.566 1.00 54.59 276 SER A O 1
ATOM 2263 N N . PRO A 1 277 ? 19.245 -1.413 -27.181 1.00 56.47 277 PRO A N 1
ATOM 2264 C CA . PRO A 1 277 ? 18.364 -2.096 -26.224 1.00 56.47 277 PRO A CA 1
ATOM 2265 C C . PRO A 1 277 ? 17.134 -2.759 -26.866 1.00 56.47 277 PRO A C 1
ATOM 2267 O O . PRO A 1 277 ? 16.526 -3.646 -26.274 1.00 56.47 277 PRO A O 1
ATOM 2270 N N . GLU A 1 278 ? 16.773 -2.332 -28.075 1.00 64.75 278 GLU A N 1
ATOM 2271 C CA . GLU A 1 278 ? 15.648 -2.835 -28.854 1.00 64.75 278 GLU A CA 1
ATOM 2272 C C . GLU A 1 278 ? 15.804 -4.318 -29.229 1.00 64.75 278 GLU A C 1
ATOM 2274 O O . GLU A 1 278 ? 14.818 -5.048 -29.151 1.00 64.75 278 GLU A O 1
ATOM 2279 N N . ASP A 1 279 ? 17.017 -4.805 -29.520 1.00 64.62 279 ASP A N 1
ATOM 2280 C CA . ASP A 1 279 ? 17.242 -6.209 -29.912 1.00 64.62 279 ASP A CA 1
ATOM 2281 C C . ASP A 1 279 ? 17.043 -7.192 -28.744 1.00 64.62 279 ASP A C 1
ATOM 2283 O O . ASP A 1 279 ? 16.501 -8.289 -28.908 1.00 64.62 279 ASP A O 1
ATOM 2287 N N . GLN A 1 280 ? 17.482 -6.816 -27.537 1.00 64.44 280 GLN A N 1
ATOM 2288 C CA . GLN A 1 280 ? 17.269 -7.631 -26.333 1.00 64.44 280 GLN A CA 1
ATOM 2289 C C . GLN A 1 280 ? 15.814 -7.571 -25.872 1.00 64.44 280 GLN A C 1
ATOM 2291 O O . GLN A 1 280 ? 15.253 -8.597 -25.490 1.00 64.44 280 GLN A O 1
ATOM 2296 N N . LEU A 1 281 ? 15.190 -6.392 -25.955 1.00 71.62 281 LEU A N 1
ATOM 2297 C CA . LEU A 1 281 ? 13.764 -6.236 -25.688 1.00 71.62 281 LEU A CA 1
ATOM 2298 C C . LEU A 1 281 ? 12.922 -7.074 -26.652 1.00 71.62 281 LEU A C 1
ATOM 2300 O O . LEU A 1 281 ? 11.974 -7.698 -26.193 1.00 71.62 281 LEU A O 1
ATOM 2304 N N . GLY A 1 282 ? 13.300 -7.157 -27.932 1.00 74.44 282 GLY A N 1
ATOM 2305 C CA . GLY A 1 282 ? 12.656 -8.031 -28.916 1.00 74.44 282 GLY A CA 1
ATOM 2306 C C . GLY A 1 282 ? 12.627 -9.485 -28.450 1.00 74.44 282 GLY A C 1
ATOM 2307 O O . GLY A 1 282 ? 11.555 -10.033 -28.231 1.00 74.44 282 GLY A O 1
ATOM 2308 N N . LYS A 1 283 ? 13.794 -10.069 -28.142 1.00 74.38 283 LYS A N 1
ATOM 2309 C CA . LYS A 1 283 ? 13.883 -11.460 -27.649 1.00 74.38 283 LYS A CA 1
ATOM 2310 C C . LYS A 1 283 ? 13.083 -11.703 -26.368 1.00 74.38 283 LYS A C 1
ATOM 2312 O O . LYS A 1 283 ? 12.478 -12.760 -26.201 1.00 74.38 283 LYS A O 1
ATOM 2317 N N . ILE A 1 284 ? 13.099 -10.739 -25.446 1.00 74.88 284 ILE A N 1
ATOM 2318 C CA . ILE A 1 284 ? 12.342 -10.824 -24.195 1.00 74.88 284 ILE A CA 1
ATOM 2319 C C . ILE A 1 284 ? 10.837 -10.772 -24.487 1.00 74.88 284 ILE A C 1
ATOM 2321 O O . ILE A 1 284 ? 10.095 -11.608 -23.975 1.00 74.88 284 ILE A O 1
ATOM 2325 N N . PHE A 1 285 ? 10.377 -9.841 -25.323 1.00 78.38 285 PHE A N 1
ATOM 2326 C CA . PHE A 1 285 ? 8.963 -9.691 -25.668 1.00 78.38 285 PHE A CA 1
ATOM 2327 C C . PHE A 1 285 ? 8.427 -10.847 -26.510 1.00 78.38 285 PHE A C 1
ATOM 2329 O O . PHE A 1 285 ? 7.299 -11.270 -26.267 1.00 78.38 285 PHE A O 1
ATOM 2336 N N . ASP A 1 286 ? 9.245 -11.427 -27.386 1.00 77.62 286 ASP A N 1
ATOM 2337 C CA . ASP A 1 286 ? 8.905 -12.629 -28.156 1.00 77.62 286 ASP A CA 1
ATOM 2338 C C . ASP A 1 286 ? 8.643 -13.838 -27.241 1.00 77.62 286 ASP A C 1
ATOM 2340 O O . ASP A 1 286 ? 7.827 -14.705 -27.550 1.00 77.62 286 ASP A O 1
ATOM 2344 N N . SER A 1 287 ? 9.300 -13.886 -26.076 1.00 70.19 287 SER A N 1
ATOM 2345 C CA . SER A 1 287 ? 9.077 -14.925 -25.062 1.00 70.19 287 SER A CA 1
ATOM 2346 C C . SER A 1 287 ? 7.857 -14.672 -24.162 1.00 70.19 287 SER A C 1
ATOM 2348 O O . SER A 1 287 ? 7.433 -15.562 -23.421 1.00 70.19 287 SER A O 1
ATOM 2350 N N . MET A 1 288 ? 7.269 -13.470 -24.204 1.00 72.06 288 MET A N 1
ATOM 2351 C CA . MET A 1 288 ? 6.126 -13.098 -23.374 1.00 72.06 288 MET A CA 1
ATOM 2352 C C . MET A 1 288 ? 4.801 -13.308 -24.102 1.00 72.06 288 MET A C 1
ATOM 2354 O O . MET A 1 288 ? 4.598 -12.825 -25.210 1.00 72.06 288 MET A O 1
ATOM 2358 N N . THR A 1 289 ? 3.810 -13.875 -23.413 1.00 70.06 289 THR A N 1
ATOM 2359 C CA . THR A 1 289 ? 2.419 -13.741 -23.879 1.00 70.06 289 THR A CA 1
ATOM 2360 C C . THR A 1 289 ? 1.986 -12.270 -23.810 1.00 70.06 289 THR A C 1
ATOM 2362 O O . THR A 1 289 ? 2.298 -11.598 -22.822 1.00 70.06 289 THR A O 1
ATOM 2365 N N . GLU A 1 290 ? 1.212 -11.780 -24.788 1.00 61.38 290 GLU A N 1
ATOM 2366 C CA . GLU A 1 290 ? 0.747 -10.374 -24.868 1.00 61.38 290 GLU A CA 1
ATOM 2367 C C . GLU A 1 290 ? 0.126 -9.851 -23.560 1.00 61.38 290 GLU A C 1
ATOM 2369 O O . GLU A 1 290 ? 0.195 -8.667 -23.235 1.00 61.38 290 GLU A O 1
ATOM 2374 N N . THR A 1 291 ? -0.461 -10.741 -22.752 1.00 60.66 291 THR A N 1
ATOM 2375 C CA . THR A 1 291 ? -1.091 -10.378 -21.474 1.00 60.66 291 THR A CA 1
ATOM 2376 C C . THR A 1 291 ? -0.113 -9.960 -20.369 1.00 60.66 291 THR A C 1
ATOM 2378 O O . THR A 1 291 ? -0.556 -9.458 -19.337 1.00 60.66 291 THR A O 1
ATOM 2381 N N . VAL A 1 292 ? 1.192 -10.151 -20.577 1.00 67.62 292 VAL A N 1
ATOM 2382 C CA . VAL A 1 292 ? 2.271 -9.934 -19.596 1.00 67.62 292 VAL A CA 1
ATOM 2383 C C . VAL A 1 292 ? 3.185 -8.792 -20.040 1.00 67.62 292 VAL A C 1
ATOM 2385 O O . VAL A 1 292 ? 4.147 -8.473 -19.354 1.00 67.62 292 VAL A O 1
ATOM 2388 N N . TRP A 1 293 ? 2.901 -8.125 -21.159 1.00 75.62 293 TRP A N 1
ATOM 2389 C CA . TRP A 1 293 ? 3.772 -7.056 -21.633 1.00 75.62 293 TRP A CA 1
ATOM 2390 C C . TRP A 1 293 ? 3.742 -5.854 -20.680 1.00 75.62 293 TRP A C 1
ATOM 2392 O O . TRP A 1 293 ? 2.659 -5.420 -20.259 1.00 75.62 293 TRP A O 1
ATOM 2402 N N . PRO A 1 294 ? 4.908 -5.291 -20.309 1.00 80.44 294 PRO A N 1
ATOM 2403 C CA . PRO A 1 294 ? 4.925 -4.004 -19.637 1.00 80.44 294 PRO A CA 1
ATOM 2404 C C . PRO A 1 294 ? 4.274 -2.953 -20.532 1.00 80.44 294 PRO A C 1
ATOM 2406 O O . PRO A 1 294 ? 4.491 -2.915 -21.741 1.00 80.44 294 PRO A O 1
ATOM 2409 N N . ARG A 1 295 ? 3.490 -2.049 -19.938 1.00 80.31 295 ARG A N 1
ATOM 2410 C CA . ARG A 1 295 ? 2.884 -0.942 -20.695 1.00 80.31 295 ARG A CA 1
ATOM 2411 C C . ARG A 1 295 ? 3.944 0.029 -21.193 1.00 80.31 295 ARG A C 1
ATOM 2413 O O . ARG A 1 295 ? 3.773 0.664 -22.232 1.00 80.31 295 ARG A O 1
ATOM 2420 N N . LYS A 1 296 ? 5.027 0.163 -20.429 1.00 85.12 296 LYS A N 1
ATOM 2421 C CA . LYS A 1 296 ? 6.159 1.012 -20.764 1.00 85.12 296 LYS A CA 1
ATOM 2422 C C . LYS A 1 296 ? 7.431 0.480 -20.125 1.00 85.12 296 LYS A C 1
ATOM 2424 O O . LYS A 1 296 ? 7.379 -0.025 -19.010 1.00 85.12 296 LYS A O 1
ATOM 2429 N N . VAL A 1 297 ? 8.552 0.659 -20.814 1.00 85.12 297 VAL A N 1
ATOM 2430 C CA . VAL A 1 297 ? 9.899 0.475 -20.266 1.00 85.12 297 VAL A CA 1
ATOM 2431 C C . VAL A 1 297 ? 10.557 1.850 -20.166 1.00 85.12 297 VAL A C 1
ATOM 2433 O O . VAL A 1 297 ? 10.499 2.638 -21.116 1.00 85.12 297 VAL A O 1
ATOM 2436 N N . VAL A 1 298 ? 11.130 2.155 -19.006 1.00 84.38 298 VAL A N 1
ATOM 2437 C CA . VAL A 1 298 ? 11.827 3.408 -18.699 1.00 84.38 298 VAL A CA 1
ATOM 2438 C C . VAL A 1 298 ? 13.196 3.065 -18.129 1.00 84.38 298 VAL A C 1
ATOM 2440 O O . VAL A 1 298 ? 13.303 2.185 -17.289 1.00 84.38 298 VAL A O 1
ATOM 2443 N N . VAL A 1 299 ? 14.240 3.754 -18.581 1.00 84.69 299 VAL A N 1
ATOM 2444 C CA . VAL A 1 299 ? 15.628 3.484 -18.182 1.00 84.69 299 VAL A CA 1
ATOM 2445 C C . VAL A 1 299 ? 16.028 4.426 -17.050 1.00 84.69 299 VAL A C 1
ATOM 2447 O O . VAL A 1 299 ? 16.014 5.642 -17.248 1.00 84.69 299 VAL A O 1
ATOM 2450 N N . LEU A 1 300 ? 16.405 3.877 -15.893 1.00 80.88 300 LEU A N 1
ATOM 2451 C CA . LEU A 1 300 ? 16.711 4.636 -14.677 1.00 80.88 300 LEU A CA 1
ATOM 2452 C C . LEU A 1 300 ? 17.865 5.638 -14.862 1.00 80.88 300 LEU A C 1
ATOM 2454 O O . LEU A 1 300 ? 17.642 6.808 -14.561 1.00 80.88 300 LEU A O 1
ATOM 2458 N N . PRO A 1 301 ? 19.033 5.286 -15.441 1.00 78.62 301 PRO A N 1
ATOM 2459 C CA . PRO A 1 301 ? 20.103 6.262 -15.688 1.00 78.62 301 PRO A CA 1
ATOM 2460 C C . PRO A 1 301 ? 19.668 7.505 -16.482 1.00 78.62 301 PRO A C 1
ATOM 2462 O O . PRO A 1 301 ? 20.163 8.609 -16.257 1.00 78.62 301 PRO A O 1
ATOM 2465 N N . LYS A 1 302 ? 18.695 7.363 -17.394 1.00 76.56 302 LYS A N 1
ATOM 2466 C CA . LYS A 1 302 ? 18.169 8.494 -18.179 1.00 76.56 302 LYS A CA 1
ATOM 2467 C C . LYS A 1 302 ? 17.317 9.448 -17.335 1.00 76.56 302 LYS A C 1
ATOM 2469 O O . LYS A 1 302 ? 17.141 10.601 -17.724 1.00 76.56 302 LYS A O 1
ATOM 2474 N N . LEU A 1 303 ? 16.835 9.004 -16.172 1.00 73.94 303 LEU A N 1
ATOM 2475 C CA . LEU A 1 303 ? 16.060 9.808 -15.221 1.00 73.94 303 LEU A CA 1
ATOM 2476 C C . LEU A 1 303 ? 16.911 10.823 -14.447 1.00 73.94 303 LEU A C 1
ATOM 2478 O O . LEU A 1 303 ? 16.369 11.576 -13.648 1.00 73.94 303 LEU A O 1
ATOM 2482 N N . LEU A 1 304 ? 18.218 10.922 -14.707 1.00 73.31 304 LEU A N 1
ATOM 2483 C CA . LEU A 1 304 ? 19.004 12.077 -14.266 1.00 73.31 304 LEU A CA 1
ATOM 2484 C C . LEU A 1 304 ? 18.611 13.365 -15.020 1.00 73.31 304 LEU A C 1
ATOM 2486 O O . LEU A 1 304 ? 18.817 14.467 -14.514 1.00 73.31 304 LEU A O 1
ATOM 2490 N N . ASN A 1 305 ? 18.000 13.244 -16.204 1.00 83.25 305 ASN A N 1
ATOM 2491 C CA . ASN A 1 305 ? 17.528 14.372 -17.004 1.00 83.25 305 ASN A CA 1
ATOM 2492 C C . ASN A 1 305 ? 16.111 14.815 -16.584 1.00 83.25 305 ASN A C 1
ATOM 2494 O O . ASN A 1 305 ? 15.175 14.012 -16.572 1.00 83.25 305 ASN A O 1
ATOM 2498 N N . SER A 1 306 ? 15.920 16.116 -16.329 1.00 84.88 306 SER A N 1
ATOM 2499 C CA . SER A 1 306 ? 14.627 16.713 -15.948 1.00 84.88 306 SER A CA 1
ATOM 2500 C C . SER A 1 306 ? 13.495 16.437 -16.946 1.00 84.88 306 SER A C 1
ATOM 2502 O O . SER A 1 306 ? 12.351 16.223 -16.540 1.00 84.88 306 SER A O 1
ATOM 2504 N N . LYS A 1 307 ? 13.800 16.373 -18.247 1.00 87.31 307 LYS A N 1
ATOM 2505 C CA . LYS A 1 307 ? 12.827 16.050 -19.297 1.00 87.31 307 LYS A CA 1
ATOM 2506 C C . LYS A 1 307 ? 12.327 14.609 -19.190 1.00 87.31 307 LYS A C 1
ATOM 2508 O O . LYS A 1 307 ? 11.131 14.366 -19.341 1.00 87.31 307 LYS A O 1
ATOM 2513 N N . GLU A 1 308 ? 13.215 13.656 -18.911 1.00 86.75 308 GLU A N 1
ATOM 2514 C CA . GLU A 1 308 ? 12.831 12.246 -18.756 1.00 86.75 308 GLU A CA 1
ATOM 2515 C C . GLU A 1 308 ? 12.103 12.004 -17.426 1.00 86.75 308 GLU A C 1
ATOM 2517 O O . GLU A 1 308 ? 11.147 11.231 -17.401 1.00 86.75 308 GLU A O 1
ATOM 2522 N N . ILE A 1 309 ? 12.452 12.735 -16.359 1.00 87.19 309 ILE A N 1
ATOM 2523 C CA . ILE A 1 309 ? 11.674 12.758 -15.107 1.00 87.19 309 ILE A CA 1
ATOM 2524 C C . ILE A 1 309 ? 10.246 13.235 -15.381 1.00 87.19 309 ILE A C 1
ATOM 2526 O O . ILE A 1 309 ? 9.288 12.545 -15.040 1.00 87.19 309 ILE A O 1
ATOM 2530 N N . SER A 1 310 ? 10.080 14.391 -16.032 1.00 88.06 310 SER A N 1
ATOM 2531 C CA . SER A 1 310 ? 8.751 14.931 -16.347 1.00 88.06 310 SER A CA 1
ATOM 2532 C C . SER A 1 310 ? 7.932 13.951 -17.193 1.00 88.06 310 SER A C 1
ATOM 2534 O O . SER A 1 310 ? 6.750 13.717 -16.936 1.00 88.06 310 SER A O 1
ATOM 2536 N N . LYS A 1 311 ? 8.568 13.297 -18.166 1.00 90.44 311 LYS A N 1
ATOM 2537 C CA . LYS A 1 311 ? 7.942 12.263 -18.994 1.00 90.44 311 LYS A CA 1
ATOM 2538 C C . LYS A 1 311 ? 7.520 11.036 -18.181 1.00 90.44 311 LYS A C 1
ATOM 2540 O O . LYS A 1 311 ? 6.417 10.540 -18.397 1.00 90.44 311 LYS A O 1
ATOM 2545 N N . LEU A 1 312 ? 8.348 10.558 -17.248 1.00 90.38 312 LEU A N 1
ATOM 2546 C CA . LEU A 1 312 ? 7.979 9.472 -16.335 1.00 90.38 312 LEU A CA 1
ATOM 2547 C C . LEU A 1 312 ? 6.780 9.866 -15.465 1.00 90.38 312 LEU A C 1
ATOM 2549 O O . LEU A 1 312 ? 5.831 9.091 -15.369 1.00 90.38 312 LEU A O 1
ATOM 2553 N N . GLY A 1 313 ? 6.786 11.074 -14.895 1.00 92.06 313 GLY A N 1
ATOM 2554 C CA . GLY A 1 313 ? 5.666 11.594 -14.108 1.00 92.06 313 GLY A CA 1
ATOM 2555 C C . GLY A 1 313 ? 4.354 11.581 -14.897 1.00 92.06 313 GLY A C 1
ATOM 2556 O O . GLY A 1 313 ? 3.367 10.991 -14.454 1.00 92.06 313 GLY A O 1
ATOM 2557 N N . ASN A 1 314 ? 4.390 12.099 -16.127 1.00 93.75 314 ASN A N 1
ATOM 2558 C CA . ASN A 1 314 ? 3.256 12.072 -17.048 1.00 93.75 314 ASN A CA 1
ATOM 2559 C C . ASN A 1 314 ? 2.775 10.643 -17.349 1.00 93.75 314 ASN A C 1
ATOM 2561 O O . ASN A 1 314 ? 1.571 10.386 -17.398 1.00 93.75 314 ASN A O 1
ATOM 2565 N N . ILE A 1 315 ? 3.692 9.692 -17.564 1.00 93.38 315 ILE A N 1
ATOM 2566 C CA . ILE A 1 315 ? 3.338 8.281 -17.791 1.00 93.38 315 ILE A CA 1
ATOM 2567 C C . ILE A 1 315 ? 2.621 7.713 -16.561 1.00 93.38 315 ILE A C 1
ATOM 2569 O O . ILE A 1 315 ? 1.546 7.134 -16.707 1.00 93.38 315 ILE A O 1
ATOM 2573 N N . ILE A 1 316 ? 3.175 7.914 -15.361 1.00 94.62 316 ILE A N 1
ATOM 2574 C CA . ILE A 1 316 ? 2.595 7.427 -14.102 1.00 94.62 316 ILE A CA 1
ATOM 2575 C C . ILE A 1 316 ? 1.179 7.979 -13.920 1.00 94.62 316 ILE A C 1
ATOM 2577 O O . ILE A 1 316 ? 0.240 7.207 -13.724 1.00 94.62 316 ILE A O 1
ATOM 2581 N N . VAL A 1 317 ? 0.998 9.298 -14.036 1.00 95.62 317 VAL A N 1
ATOM 2582 C CA . VAL A 1 317 ? -0.310 9.948 -13.861 1.00 95.62 317 VAL A CA 1
ATOM 2583 C C . VAL A 1 317 ? -1.325 9.436 -14.886 1.00 95.62 317 VAL A C 1
ATOM 2585 O O . VAL A 1 317 ? -2.456 9.103 -14.524 1.00 95.62 317 VAL A O 1
ATOM 2588 N N . ASN A 1 318 ? -0.931 9.313 -16.154 1.00 95.31 318 ASN A N 1
ATOM 2589 C CA . ASN A 1 318 ? -1.820 8.822 -17.204 1.00 95.31 318 ASN A CA 1
ATOM 2590 C C . ASN A 1 318 ? -2.254 7.370 -16.974 1.00 95.31 318 ASN A C 1
ATOM 2592 O O . ASN A 1 318 ? -3.435 7.053 -17.132 1.00 95.31 318 ASN A O 1
ATOM 2596 N N . GLU A 1 319 ? -1.334 6.490 -16.579 1.00 94.56 319 GLU A N 1
ATOM 2597 C CA . GLU A 1 319 ? -1.662 5.094 -16.280 1.00 94.56 319 GLU A CA 1
ATOM 2598 C C . GLU A 1 319 ? -2.539 4.968 -15.027 1.00 94.56 319 GLU A C 1
ATOM 2600 O O . GLU A 1 319 ? -3.512 4.215 -15.039 1.00 94.56 319 GLU A O 1
ATOM 2605 N N . CYS A 1 320 ? -2.301 5.787 -14.000 1.00 94.69 320 CYS A N 1
ATOM 2606 C CA . CYS A 1 320 ? -3.174 5.897 -12.832 1.00 94.69 320 CYS A CA 1
ATOM 2607 C C . CYS A 1 320 ? -4.611 6.303 -13.212 1.00 94.69 320 CYS A C 1
ATOM 2609 O O . CYS A 1 320 ? -5.584 5.683 -12.773 1.00 94.69 320 CYS A O 1
ATOM 2611 N N . ILE A 1 321 ? -4.767 7.315 -14.073 1.00 94.44 321 ILE A N 1
ATOM 2612 C CA . ILE A 1 321 ? -6.081 7.762 -14.556 1.00 94.44 321 ILE A CA 1
ATOM 2613 C C . ILE A 1 321 ? -6.783 6.648 -15.342 1.00 94.44 321 ILE A C 1
ATOM 2615 O O . ILE A 1 321 ? -7.975 6.411 -15.131 1.00 94.44 321 ILE A O 1
ATOM 2619 N N . LYS A 1 322 ? -6.070 5.950 -16.236 1.00 93.19 322 LYS A N 1
ATOM 2620 C CA . LYS A 1 322 ? -6.623 4.813 -16.993 1.00 93.19 322 LYS A CA 1
ATOM 2621 C C . LYS A 1 322 ? -7.065 3.685 -16.060 1.00 93.19 322 LYS A C 1
ATOM 2623 O O . LYS A 1 322 ? -8.189 3.204 -16.202 1.00 93.19 322 LYS A O 1
ATOM 2628 N N . SER A 1 323 ? -6.228 3.337 -15.080 1.00 91.19 323 SER A N 1
ATOM 2629 C CA . SER A 1 323 ? -6.507 2.312 -14.067 1.00 91.19 323 SER A CA 1
ATOM 2630 C C . SER A 1 323 ? -7.822 2.589 -13.342 1.00 91.19 323 SER A C 1
ATOM 2632 O O . SER A 1 323 ? -8.667 1.701 -13.245 1.00 91.19 323 SER A O 1
ATOM 2634 N N . ARG A 1 324 ? -8.064 3.842 -12.927 1.00 90.75 324 ARG A N 1
ATOM 2635 C CA . ARG A 1 324 ? -9.315 4.225 -12.249 1.00 90.75 324 ARG A CA 1
ATOM 2636 C C . ARG A 1 324 ? -10.525 4.324 -13.168 1.00 90.75 324 ARG A C 1
ATOM 2638 O O . ARG A 1 324 ? -11.610 3.933 -12.754 1.00 90.75 324 ARG A O 1
ATOM 2645 N N . LYS A 1 325 ? -10.366 4.796 -14.409 1.00 88.25 325 LYS A N 1
ATOM 2646 C CA . LYS A 1 325 ? -11.463 4.815 -15.399 1.00 88.25 325 LYS A CA 1
ATOM 2647 C C . LYS A 1 325 ? -11.955 3.406 -15.742 1.00 88.25 325 LYS A C 1
ATOM 2649 O O . LYS A 1 325 ? -13.139 3.227 -16.008 1.00 88.25 325 LYS A O 1
ATOM 2654 N N . GLY A 1 326 ? -11.060 2.415 -15.716 1.00 73.94 326 GLY A N 1
ATOM 2655 C CA . GLY A 1 326 ? -11.395 1.005 -15.927 1.00 73.94 326 GLY A CA 1
ATOM 2656 C C . GLY A 1 326 ? -12.210 0.376 -14.792 1.00 73.94 326 GLY A C 1
ATOM 2657 O O . GLY A 1 326 ? -12.830 -0.666 -14.997 1.00 73.94 326 GLY A O 1
ATOM 2658 N N . ILE A 1 327 ? -12.265 1.011 -13.616 1.00 73.31 327 ILE A N 1
ATOM 2659 C CA . ILE A 1 327 ? -13.124 0.594 -12.505 1.00 73.31 327 ILE A CA 1
ATOM 2660 C C . ILE A 1 327 ? -14.534 1.114 -12.797 1.00 73.31 327 ILE A C 1
ATOM 2662 O O . ILE A 1 327 ? -15.009 2.091 -12.220 1.00 73.31 327 ILE A O 1
ATOM 2666 N N . SER A 1 328 ? -15.227 0.460 -13.729 1.00 54.06 328 SER A N 1
ATOM 2667 C CA . SER A 1 328 ? -16.678 0.572 -13.778 1.00 54.06 328 SER A CA 1
ATOM 2668 C C . SER A 1 328 ? -17.189 -0.031 -12.476 1.00 54.06 328 SER A C 1
ATOM 2670 O O . SER A 1 328 ? -17.181 -1.252 -12.306 1.00 54.06 328 SER A O 1
ATOM 2672 N N . PHE A 1 329 ? -17.616 0.817 -11.537 1.00 51.97 329 PHE A N 1
ATOM 2673 C CA . PHE A 1 329 ? -18.513 0.394 -10.472 1.00 51.97 329 PHE A CA 1
ATOM 2674 C C . PHE A 1 329 ? -19.816 -0.029 -11.152 1.00 51.97 329 PHE A C 1
ATOM 2676 O O . PHE A 1 329 ? -20.805 0.704 -11.153 1.00 51.97 329 PHE A O 1
ATOM 2683 N N . LYS A 1 330 ? -19.838 -1.226 -11.751 1.00 46.38 330 LYS A N 1
ATOM 2684 C CA . LYS A 1 330 ? -21.075 -1.983 -11.846 1.00 46.38 330 LYS A CA 1
ATOM 2685 C C . LYS A 1 330 ? -21.531 -2.057 -10.405 1.00 46.38 330 LYS A C 1
ATOM 2687 O O . LYS A 1 330 ? -20.910 -2.772 -9.621 1.00 46.38 330 LYS A O 1
ATOM 2692 N N . LYS A 1 331 ? -22.505 -1.212 -10.041 1.00 42.81 331 LYS A N 1
ATOM 2693 C CA . LYS A 1 331 ? -23.212 -1.290 -8.768 1.00 42.81 331 LYS A CA 1
ATOM 2694 C C . LYS A 1 331 ? -23.454 -2.776 -8.569 1.00 42.81 331 LYS A C 1
ATOM 2696 O O . LYS A 1 331 ? -24.220 -3.367 -9.326 1.00 42.81 331 LYS A O 1
ATOM 2701 N N . GLN A 1 332 ? -22.736 -3.385 -7.632 1.00 42.00 332 GLN A N 1
ATOM 2702 C CA . GLN A 1 332 ? -23.156 -4.654 -7.084 1.00 42.00 332 GLN A CA 1
ATOM 2703 C C . GLN A 1 332 ? -24.461 -4.294 -6.389 1.00 42.00 332 GLN A C 1
ATOM 2705 O O . GLN A 1 332 ? -24.470 -3.822 -5.257 1.00 42.00 332 GLN A O 1
ATOM 2710 N N . SER A 1 333 ? -25.554 -4.348 -7.152 1.00 36.94 333 SER A N 1
ATOM 2711 C CA . SER A 1 333 ? -26.892 -4.427 -6.612 1.00 36.94 333 SER A CA 1
ATOM 2712 C C . SER A 1 333 ? -26.810 -5.571 -5.628 1.00 36.94 333 SER A C 1
ATOM 2714 O O . SER A 1 333 ? -26.527 -6.700 -6.027 1.00 36.94 333 SER A O 1
ATOM 2716 N N . SER A 1 334 ? -26.923 -5.214 -4.357 1.00 38.75 334 SER A N 1
ATOM 2717 C CA . SER A 1 334 ? -27.081 -6.101 -3.225 1.00 38.75 334 SER A CA 1
ATOM 2718 C C . SER A 1 334 ? -27.912 -7.312 -3.635 1.00 38.75 334 SER A C 1
ATOM 2720 O O . SER A 1 334 ? -29.140 -7.243 -3.675 1.00 38.75 334 SER A O 1
ATOM 2722 N N . ALA A 1 335 ? -27.237 -8.417 -3.947 1.00 36.66 335 ALA A N 1
ATOM 2723 C CA . ALA A 1 335 ? -27.820 -9.731 -3.796 1.00 36.66 335 ALA A CA 1
ATOM 2724 C C . ALA A 1 335 ? -27.892 -9.933 -2.284 1.00 36.66 335 ALA A C 1
ATOM 2726 O O . ALA A 1 335 ? -26.964 -10.443 -1.663 1.00 36.66 335 ALA A O 1
ATOM 2727 N N . GLY A 1 336 ? -28.944 -9.369 -1.691 1.00 43.44 336 GLY A N 1
ATOM 2728 C CA . GLY A 1 336 ? -29.415 -9.804 -0.396 1.00 43.44 336 GLY A CA 1
ATOM 2729 C C . GLY A 1 336 ? -29.876 -11.243 -0.563 1.00 43.44 336 GLY A C 1
ATOM 2730 O O . GLY A 1 336 ? -30.833 -11.504 -1.293 1.00 43.44 336 GLY A O 1
ATOM 2731 N N . GLN A 1 337 ? -29.144 -12.147 0.069 1.00 34.81 337 GLN A N 1
ATOM 2732 C CA . GLN A 1 337 ? -29.670 -13.390 0.605 1.00 34.81 337 GLN A CA 1
ATOM 2733 C C . GLN A 1 337 ? -29.251 -13.451 2.064 1.00 34.81 337 GLN A C 1
ATOM 2735 O O . GLN A 1 337 ? -28.073 -13.116 2.338 1.00 34.81 337 GLN A O 1
#

Secondary structure (DSSP, 8-state):
-----PPPSB-TTTS-SB--SEEEETT------TTTGGG-TTSB-TTT--B--EEEE------------TT---------EEEEHHHHHHHHHHHHHHHHHHSEEEEEEE-TTS-HHHHHHHHHHHHB-----TTHHHHHHHHHHHHHHHHHHHHHHHHHHTT---HHHHHHHHHHHHTHHHHHHHHS--EEETTEEEEEEEEEHHHHHHHHHHBTBTT-PPPSEEEEEE-TT-HHHHHHHHHHHHHHHHHHHHTT----EEEEE---S-TTTPSPHHHHHHHHHHTS-GGG--SEEEEGGGGGSHHHHHHHHHHHHHHHHHHHHT-----------

Radius of gyration: 24.9 Å; chains: 1; bounding box: 59×47×78 Å